Protein AF-0000000078999016 (afdb_homodimer)

Organism: Cronobacter sakazakii (strain ATCC BAA-894) (NCBI:txid290339)

Secondary structure (DSSP, 8-state):
-------SEEEEEEEEETTEEEEE-TT--EEEEEEEEEETTEEEEEETTT--EEEEE-SHHHHHHHHHTT--HHHHHHHHHHSPP-TTTTTTTTTTS-EEEEEEE--------------/-------SEEEEEEEEETTEEEEE-TT--EEEEEEEEEETTEEEEEETTT--EEEEE-SHHHHHHHHHTT--HHHHHHHHHHSPP-TTTTTTTTTTS-EEEEEEE--------------

pLDDT: mean 84.81, std 23.1, range [20.5, 98.88]

Structure (mmCIF, N/CA/C/O backbone):
data_AF-0000000078999016-model_v1
#
loop_
_entity.id
_entity.type
_entity.pdbx_description
1 polymer 'Uncharacterized protein'
#
loop_
_atom_site.group_PDB
_atom_site.id
_atom_site.type_symbol
_atom_site.label_atom_id
_atom_site.label_alt_id
_atom_site.label_comp_id
_atom_site.label_asym_id
_atom_site.label_entity_id
_atom_site.label_seq_id
_atom_site.pdbx_PDB_ins_code
_atom_site.Cartn_x
_atom_site.Cartn_y
_atom_site.Cartn_z
_atom_site.occupancy
_atom_site.B_iso_or_equiv
_atom_site.auth_seq_id
_atom_site.auth_comp_id
_atom_site.auth_asym_id
_atom_site.auth_atom_id
_atom_site.pdbx_PDB_model_num
ATOM 1 N N . MET A 1 1 ? -3.709 -5.625 33.156 1 20.5 1 MET A N 1
ATOM 2 C CA . MET A 1 1 ? -4.043 -4.723 32.062 1 20.5 1 MET A CA 1
ATOM 3 C C . MET A 1 1 ? -3.824 -5.398 30.703 1 20.5 1 MET A C 1
ATOM 5 O O . MET A 1 1 ? -2.834 -6.109 30.516 1 20.5 1 MET A O 1
ATOM 9 N N . PRO A 1 2 ? -4.828 -6.02 30.078 1 25.7 2 PRO A N 1
ATOM 10 C CA . PRO A 1 2 ? -4.605 -6.77 28.844 1 25.7 2 PRO A CA 1
ATOM 11 C C . PRO A 1 2 ? -3.689 -6.035 27.859 1 25.7 2 PRO A C 1
ATOM 13 O O . PRO A 1 2 ? -3.885 -4.848 27.609 1 25.7 2 PRO A O 1
ATOM 16 N N . LYS A 1 3 ? -2.451 -6.059 28.016 1 30.3 3 LYS A N 1
ATOM 17 C CA . LYS A 1 3 ? -1.38 -5.531 27.172 1 30.3 3 LYS A CA 1
ATOM 18 C C . LYS A 1 3 ? -1.655 -5.801 25.703 1 30.3 3 LYS A C 1
ATOM 20 O O . LYS A 1 3 ? -1.818 -6.953 25.297 1 30.3 3 LYS A O 1
ATOM 25 N N . SER A 1 4 ? -2.574 -4.887 25 1 36.38 4 SER A N 1
ATOM 26 C CA . SER A 1 4 ? -2.977 -4.879 23.594 1 36.38 4 SER A CA 1
ATOM 27 C C . SER A 1 4 ? -1.885 -5.465 22.703 1 36.38 4 SER A C 1
ATOM 29 O O . SER A 1 4 ? -0.721 -5.07 22.797 1 36.38 4 SER A O 1
ATOM 31 N N . THR A 1 5 ? -1.731 -6.66 22.734 1 36.25 5 THR A N 1
ATOM 32 C CA . THR A 1 5 ? -0.849 -7.289 21.766 1 36.25 5 THR A CA 1
ATOM 33 C C . THR A 1 5 ? -0.656 -6.391 20.547 1 36.25 5 THR A C 1
ATOM 35 O O . THR A 1 5 ? -1.589 -6.184 19.766 1 36.25 5 THR A O 1
ATOM 38 N N . GLN A 1 6 ? -0.251 -5.098 20.688 1 41.81 6 GLN A N 1
ATOM 39 C CA . GLN A 1 6 ? 0.083 -3.963 19.828 1 41.81 6 GLN A CA 1
ATOM 40 C C . GLN A 1 6 ? 0.679 -4.426 18.5 1 41.81 6 GLN A C 1
ATOM 42 O O . GLN A 1 6 ? 1.722 -5.082 18.484 1 41.81 6 GLN A O 1
ATOM 47 N N . ARG A 1 7 ? -0.167 -4.992 17.609 1 48.59 7 ARG A N 1
ATOM 48 C CA . ARG A 1 7 ? 0.236 -5.289 16.234 1 48.59 7 ARG A CA 1
ATOM 49 C C . ARG A 1 7 ? 1.404 -4.406 15.812 1 48.59 7 ARG A C 1
ATOM 51 O O . ARG A 1 7 ? 1.459 -3.227 16.156 1 48.59 7 ARG A O 1
ATOM 58 N N . ASP A 1 8 ? 2.631 -4.926 15.672 1 65.62 8 ASP A N 1
ATOM 59 C CA . ASP A 1 8 ? 3.977 -4.445 15.375 1 65.62 8 ASP A CA 1
ATOM 60 C C . ASP A 1 8 ? 3.969 -3.488 14.188 1 65.62 8 ASP A C 1
ATOM 62 O O . ASP A 1 8 ? 4.031 -3.922 13.039 1 65.62 8 ASP A O 1
ATOM 66 N N . GLY A 1 9 ? 2.883 -2.631 14.203 1 79.38 9 GLY A N 1
ATOM 67 C CA . GLY A 1 9 ? 2.936 -1.623 13.164 1 79.38 9 GLY A CA 1
ATOM 68 C C . GLY A 1 9 ? 3.51 -0.301 13.633 1 79.38 9 GLY A C 1
ATOM 69 O O . GLY A 1 9 ? 3.693 -0.092 14.836 1 79.38 9 GLY A O 1
ATOM 70 N N . MET A 1 10 ? 4.07 0.399 12.664 1 87.25 10 MET A N 1
ATOM 71 C CA . MET A 1 10 ? 4.613 1.733 12.898 1 87.25 10 MET A CA 1
ATOM 72 C C . MET A 1 10 ? 3.525 2.795 12.773 1 87.25 10 MET A C 1
ATOM 74 O O . MET A 1 10 ? 2.811 2.838 11.766 1 87.25 10 MET A O 1
ATOM 78 N N . PRO A 1 11 ? 3.398 3.602 13.828 1 91.62 11 PRO A N 1
ATOM 79 C CA . PRO A 1 11 ? 2.381 4.652 13.766 1 91.62 11 PRO A CA 1
ATOM 80 C C . PRO A 1 11 ? 2.852 5.879 12.984 1 91.62 11 PRO A C 1
ATOM 82 O O . PRO A 1 11 ? 4.023 6.258 13.07 1 91.62 11 PRO A O 1
ATOM 85 N N . TYR A 1 12 ? 1.942 6.484 12.242 1 95.62 12 TYR A N 1
ATOM 86 C CA . TYR A 1 12 ? 2.07 7.781 11.578 1 95.62 12 TYR A CA 1
ATOM 87 C C . TYR A 1 12 ? 0.815 8.625 11.781 1 95.62 12 TYR A C 1
ATOM 89 O O . TYR A 1 12 ? -0.253 8.086 12.094 1 95.62 12 TYR A O 1
ATOM 97 N N . PHE A 1 13 ? 0.973 9.953 11.656 1 96.75 13 PHE A N 1
ATOM 98 C CA . PHE A 1 13 ? -0.183 10.836 11.547 1 96.75 13 PHE A CA 1
ATOM 99 C C . PHE A 1 13 ? -0.239 11.484 10.172 1 96.75 13 PHE A C 1
ATOM 101 O O . PHE A 1 13 ? 0.784 11.93 9.648 1 96.75 13 PHE A O 1
ATOM 108 N N . LEU A 1 14 ? -1.4 11.484 9.617 1 98.06 14 LEU A N 1
ATOM 109 C CA . LEU A 1 14 ? -1.691 12.242 8.406 1 98.06 14 LEU A CA 1
ATOM 110 C C . LEU A 1 14 ? -2.439 13.523 8.742 1 98.06 14 LEU A C 1
ATOM 112 O O . LEU A 1 14 ? -3.314 13.531 9.609 1 98.06 14 LEU A O 1
ATOM 116 N N . PHE A 1 15 ? -2.107 14.586 8.039 1 98.5 15 PHE A N 1
ATOM 117 C CA . PHE A 1 15 ? -2.789 15.867 8.203 1 98.5 15 PHE A CA 1
ATOM 118 C C . PHE A 1 15 ? -3.18 16.453 6.848 1 98.5 15 PHE A C 1
ATOM 120 O O . PHE A 1 15 ? -2.482 16.234 5.852 1 98.5 15 PHE A O 1
ATOM 127 N N . LEU A 1 16 ? -4.266 17.094 6.887 1 98.38 16 LEU A N 1
ATOM 128 C CA . LEU A 1 16 ? -4.605 18.016 5.801 1 98.38 16 LEU A CA 1
ATOM 129 C C . LEU A 1 16 ? -4.496 19.453 6.258 1 98.38 16 LEU A C 1
ATOM 131 O O . LEU A 1 16 ? -5.238 19.891 7.141 1 98.38 16 LEU A O 1
ATOM 135 N N . CYS A 1 17 ? -3.561 20.156 5.66 1 98.19 17 CYS A N 1
ATOM 136 C CA . CYS A 1 17 ? -3.32 21.531 6.078 1 98.19 17 CYS A CA 1
ATOM 137 C C . CYS A 1 17 ? -2.865 22.391 4.902 1 98.19 17 CYS A C 1
ATOM 139 O O . CYS A 1 17 ? -1.927 22.031 4.191 1 98.19 17 CYS A O 1
ATOM 141 N N . GLU A 1 18 ? -3.652 23.5 4.672 1 96.94 18 GLU A N 1
ATOM 142 C CA . GLU A 1 18 ? -3.312 24.469 3.643 1 96.94 18 GLU A CA 1
ATOM 143 C C . GLU A 1 18 ? -3.195 23.812 2.271 1 96.94 18 GLU A C 1
ATOM 145 O O . GLU A 1 18 ? -2.285 24.125 1.501 1 96.94 18 GLU A O 1
ATOM 150 N N . GLY A 1 19 ? -4.035 22.828 2.012 1 97.5 19 GLY A N 1
A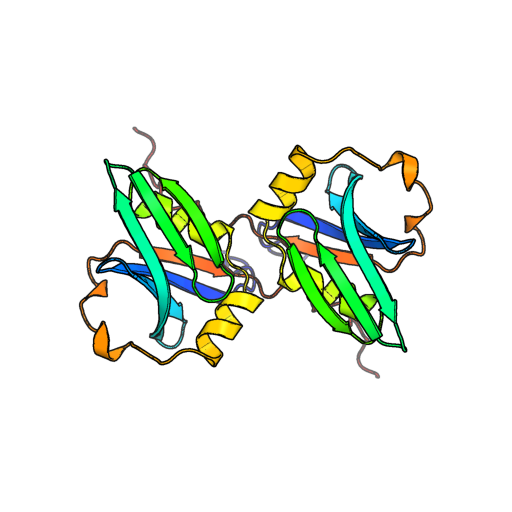TOM 151 C CA . GLY A 1 19 ? -4.109 22.172 0.716 1 97.5 19 GLY A CA 1
ATOM 152 C C . GLY A 1 19 ? -3.033 21.125 0.516 1 97.5 19 GLY A C 1
ATOM 153 O O . GLY A 1 19 ? -2.852 20.609 -0.593 1 97.5 19 GLY A O 1
ATOM 154 N N . ARG A 1 20 ? -2.311 20.844 1.642 1 98.56 20 ARG A N 1
ATOM 155 C CA . ARG A 1 20 ? -1.256 19.828 1.574 1 98.56 20 ARG A CA 1
ATOM 156 C C . ARG A 1 20 ? -1.611 18.609 2.408 1 98.56 20 ARG A C 1
ATOM 158 O O . ARG A 1 20 ? -2.219 18.734 3.475 1 98.56 20 ARG A O 1
ATOM 165 N N . VAL A 1 21 ? -1.274 17.453 1.868 1 98.75 21 VAL A N 1
ATOM 166 C CA . VAL A 1 21 ? -1.299 16.219 2.627 1 98.75 21 VAL A CA 1
ATOM 167 C C . VAL A 1 21 ? 0.047 16 3.318 1 98.75 21 VAL A C 1
ATOM 169 O O . VAL A 1 21 ? 1.071 15.82 2.654 1 98.75 21 VAL A O 1
ATOM 172 N N . LEU A 1 22 ? 0.037 16.047 4.652 1 98.81 22 LEU A N 1
ATOM 173 C CA . LEU A 1 22 ? 1.262 15.93 5.438 1 98.81 22 LEU A CA 1
ATOM 174 C C . LEU A 1 22 ? 1.271 14.641 6.25 1 98.81 22 LEU A C 1
ATOM 176 O O . LEU A 1 22 ? 0.212 14.109 6.586 1 98.81 22 LEU A O 1
ATOM 180 N N . ALA A 1 23 ? 2.467 14.156 6.484 1 98.62 23 ALA A N 1
ATOM 181 C CA . ALA A 1 23 ? 2.646 13.023 7.387 1 98.62 23 ALA A CA 1
ATOM 182 C C . ALA A 1 23 ? 3.66 13.344 8.477 1 98.62 23 ALA A C 1
ATOM 184 O O . ALA A 1 23 ? 4.66 14.023 8.227 1 98.62 23 ALA A O 1
ATOM 185 N N . GLN A 1 24 ? 3.387 12.867 9.664 1 98.5 24 GLN A N 1
ATOM 186 C CA . GLN A 1 24 ? 4.305 12.953 10.789 1 98.5 24 GLN A CA 1
ATOM 187 C C . GLN A 1 24 ? 4.691 11.57 11.297 1 98.5 24 GLN A C 1
ATOM 189 O O . GLN A 1 24 ? 3.836 10.688 11.422 1 98.5 24 GLN A O 1
ATOM 194 N N . ASN A 1 25 ? 5.988 11.352 11.531 1 97.56 25 ASN A N 1
ATOM 195 C CA . ASN A 1 25 ? 6.422 10.078 12.094 1 97.56 25 ASN A CA 1
ATOM 196 C C . ASN A 1 25 ? 6.637 10.172 13.602 1 97.56 25 ASN A C 1
ATOM 198 O O . ASN A 1 25 ? 6.312 11.188 14.211 1 97.56 25 ASN A O 1
ATOM 202 N N . ILE A 1 26 ? 7.117 9.078 14.219 1 94.94 26 ILE A N 1
ATOM 203 C CA . ILE A 1 26 ? 7.223 8.945 15.664 1 94.94 26 ILE A CA 1
ATOM 204 C C . ILE A 1 26 ? 8.266 9.922 16.203 1 94.94 26 ILE A C 1
ATOM 206 O O . ILE A 1 26 ? 8.203 10.336 17.359 1 94.94 26 ILE A O 1
ATOM 210 N N . ASP A 1 27 ? 9.172 10.383 15.32 1 96.5 27 ASP A N 1
ATOM 211 C CA . ASP A 1 27 ? 10.211 11.32 15.734 1 96.5 27 ASP A CA 1
ATOM 212 C C . ASP A 1 27 ? 9.703 12.758 15.664 1 96.5 27 ASP A C 1
ATOM 214 O O . ASP A 1 27 ? 10.43 13.695 16 1 96.5 27 ASP A O 1
ATOM 218 N N . GLY A 1 28 ? 8.594 12.938 15.156 1 97.19 28 GLY A N 1
ATOM 219 C CA . GLY A 1 28 ? 8 14.266 15.062 1 97.19 28 GLY A CA 1
ATOM 220 C C . GLY A 1 28 ? 8.32 14.961 13.758 1 97.19 28 GLY A C 1
ATOM 221 O O . GLY A 1 28 ? 7.922 16.109 13.555 1 97.19 28 GLY A O 1
ATOM 222 N N . ARG A 1 29 ? 9.094 14.25 12.82 1 98.25 29 ARG A N 1
ATOM 223 C CA . ARG A 1 29 ? 9.359 14.812 11.492 1 98.25 29 ARG A CA 1
ATOM 224 C C . ARG A 1 29 ? 8.078 14.906 10.68 1 98.25 29 ARG A C 1
ATOM 226 O O . ARG A 1 29 ? 7.234 14.008 10.719 1 98.25 29 ARG A O 1
ATOM 233 N N . ILE A 1 30 ? 7.965 16.047 9.992 1 98.75 30 ILE A N 1
ATOM 234 C CA . ILE A 1 30 ? 6.809 16.281 9.133 1 98.75 30 ILE A CA 1
ATOM 235 C C . ILE A 1 30 ? 7.266 16.406 7.676 1 98.75 30 ILE A C 1
ATOM 237 O O . ILE A 1 30 ? 8.219 17.125 7.379 1 98.75 30 ILE A O 1
ATOM 241 N N . ILE A 1 31 ? 6.633 15.664 6.789 1 98.88 31 ILE A N 1
ATOM 242 C CA . ILE A 1 31 ? 6.941 15.734 5.363 1 98.88 31 ILE A CA 1
ATOM 243 C C . ILE A 1 31 ? 5.68 16.078 4.574 1 98.88 31 ILE A C 1
ATOM 245 O O . ILE A 1 31 ? 4.566 15.914 5.082 1 98.88 31 ILE A O 1
ATOM 249 N N . ASP A 1 32 ? 5.871 16.625 3.432 1 98.81 32 ASP A N 1
ATOM 250 C CA . ASP A 1 32 ? 4.812 16.922 2.473 1 98.81 32 ASP A CA 1
ATOM 251 C C . ASP A 1 32 ? 4.633 15.781 1.477 1 98.81 32 ASP A C 1
ATOM 253 O O . ASP A 1 32 ? 5.512 15.531 0.646 1 98.81 32 ASP A O 1
ATOM 257 N N . LEU A 1 33 ? 3.492 15.094 1.504 1 98.5 33 LEU A N 1
ATOM 258 C CA . LEU A 1 33 ? 3.271 13.906 0.683 1 98.5 33 LEU A CA 1
ATOM 259 C C . LEU A 1 33 ? 2.615 14.281 -0.643 1 98.5 33 LEU A C 1
ATOM 261 O O . LEU A 1 33 ? 2.656 13.5 -1.601 1 98.5 33 LEU A O 1
ATOM 265 N N . GLY A 1 34 ? 1.914 15.273 -0.627 1 98.62 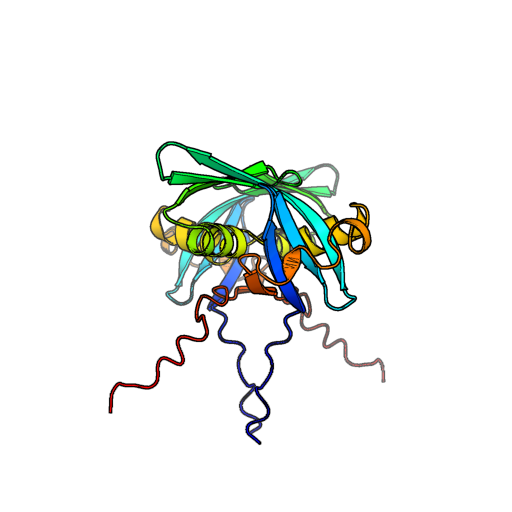34 GLY A N 1
ATOM 266 C CA . GLY A 1 34 ? 1.162 15.617 -1.823 1 98.62 34 GLY A CA 1
ATOM 267 C C . GLY A 1 34 ? 0.133 16.703 -1.587 1 98.62 34 GLY A C 1
ATOM 268 O O . GLY A 1 34 ? 0.342 17.594 -0.762 1 98.62 34 GLY A O 1
ATOM 269 N N . GLU A 1 35 ? -0.942 16.703 -2.463 1 98.62 35 GLU A N 1
ATOM 270 C CA . GLU A 1 35 ? -1.9 17.812 -2.428 1 98.62 35 GLU A CA 1
ATOM 271 C C . GLU A 1 35 ? -3.332 17.281 -2.314 1 98.62 35 GLU A C 1
ATOM 273 O O . GLU A 1 35 ? -3.617 16.156 -2.695 1 98.62 35 GLU A O 1
ATOM 278 N N . ALA A 1 36 ? -4.148 18.094 -1.7 1 98.38 36 ALA A N 1
ATOM 279 C CA . ALA A 1 36 ? -5.598 17.906 -1.7 1 98.38 36 ALA A CA 1
ATOM 280 C C . ALA A 1 36 ? -6.316 19.203 -2.07 1 98.38 36 ALA A C 1
ATOM 282 O O . ALA A 1 36 ? -5.941 20.281 -1.603 1 98.38 36 ALA A O 1
ATOM 283 N N . THR A 1 37 ? -7.258 19.016 -2.992 1 97.81 37 THR A N 1
ATOM 284 C CA . THR A 1 37 ? -8.031 20.172 -3.439 1 97.81 37 THR A CA 1
ATOM 285 C C . THR A 1 37 ? -9.523 19.922 -3.252 1 97.81 37 THR A C 1
ATOM 287 O O . THR A 1 37 ? -9.969 18.781 -3.184 1 97.81 37 THR A O 1
ATOM 290 N N . GLN A 1 38 ? -10.203 20.984 -3.033 1 96.12 38 GLN A N 1
ATOM 291 C CA . GLN A 1 38 ? -11.656 20.953 -2.994 1 96.12 38 GLN A CA 1
ATOM 292 C C . GLN A 1 38 ? -12.258 21.766 -4.145 1 96.12 38 GLN A C 1
ATOM 294 O O . GLN A 1 38 ? -11.914 22.922 -4.34 1 96.12 38 GLN A O 1
ATOM 299 N N . GLU A 1 39 ? -13.016 21.016 -4.961 1 92.19 39 GLU A N 1
ATOM 300 C CA . GLU A 1 39 ? -13.75 21.656 -6.043 1 92.19 39 GLU A CA 1
ATOM 301 C C . GLU A 1 39 ? -15.211 21.219 -6.066 1 92.19 39 GLU A C 1
ATOM 303 O O . GLU A 1 39 ? -15.5 20.016 -6.07 1 92.19 39 GLU A O 1
ATOM 308 N N . ASN A 1 40 ? -16.031 22.219 -6.141 1 93.75 40 ASN A N 1
ATOM 309 C CA . ASN A 1 40 ? -17.469 21.969 -6.223 1 93.75 40 ASN A CA 1
ATOM 310 C C . ASN A 1 40 ? -17.938 21.062 -5.086 1 93.75 40 ASN A C 1
ATOM 312 O O . ASN A 1 40 ? -18.703 20.125 -5.312 1 93.75 40 ASN A O 1
ATOM 316 N N . GLY A 1 41 ? -17.375 21.203 -3.936 1 93.31 41 GLY A N 1
ATOM 317 C CA . GLY A 1 41 ? -17.828 20.5 -2.752 1 93.31 41 GLY A CA 1
ATOM 318 C C . GLY A 1 41 ? -17.219 19.109 -2.613 1 93.31 41 GLY A C 1
ATOM 319 O O . GLY A 1 41 ? -17.547 18.391 -1.672 1 93.31 41 GLY A O 1
ATOM 320 N N . ALA A 1 42 ? -16.453 18.75 -3.58 1 96.5 42 ALA A N 1
ATOM 321 C CA . ALA A 1 42 ? -15.82 17.438 -3.533 1 96.5 42 ALA A CA 1
ATOM 322 C C . ALA A 1 42 ? -14.297 17.562 -3.461 1 96.5 42 ALA A C 1
ATOM 324 O O . ALA A 1 42 ? -13.719 18.484 -4.055 1 96.5 42 ALA A O 1
ATOM 325 N N . PHE A 1 43 ? -13.75 16.656 -2.691 1 97.62 43 PHE A N 1
ATOM 326 C CA . PHE A 1 43 ? -12.305 16.672 -2.533 1 97.62 43 PHE A CA 1
ATOM 327 C C . PHE A 1 43 ? -11.648 15.688 -3.502 1 97.62 43 PHE A C 1
ATOM 329 O O . PHE A 1 43 ? -12.211 14.633 -3.797 1 97.62 43 PHE A O 1
ATOM 336 N N . ALA A 1 44 ? -10.484 16.125 -3.93 1 98.19 44 ALA A N 1
ATOM 337 C CA . ALA A 1 44 ? -9.547 15.258 -4.645 1 98.19 44 ALA A CA 1
ATOM 338 C C . ALA A 1 44 ? -8.148 15.352 -4.047 1 98.19 44 ALA A C 1
ATOM 340 O O . ALA A 1 44 ? -7.793 16.359 -3.438 1 98.19 44 ALA A O 1
ATOM 341 N N . TRP A 1 45 ? -7.355 14.266 -4.133 1 98.25 45 TRP A N 1
ATOM 342 C CA . TRP A 1 45 ? -5.996 14.258 -3.605 1 98.25 45 TRP A CA 1
ATOM 343 C C . TRP A 1 45 ? -5.051 13.5 -4.535 1 98.25 45 TRP A C 1
ATOM 345 O O . TRP A 1 45 ? -5.492 12.68 -5.336 1 98.25 45 TRP A O 1
ATOM 355 N N . ARG A 1 46 ? -3.787 13.836 -4.449 1 97.94 46 ARG A N 1
ATOM 356 C CA . ARG A 1 46 ? -2.717 13.172 -5.191 1 97.94 46 ARG A CA 1
ATOM 357 C C . ARG A 1 46 ? -1.418 13.172 -4.391 1 97.94 46 ARG A C 1
ATOM 359 O O . ARG A 1 46 ? -1.025 14.195 -3.832 1 97.94 46 ARG A O 1
ATOM 366 N N . LEU A 1 47 ? -0.858 12.016 -4.301 1 97.12 47 LEU A N 1
ATOM 367 C CA . LEU A 1 47 ? 0.462 11.906 -3.686 1 97.12 47 LEU A CA 1
ATOM 368 C C . LEU A 1 47 ? 1.561 12.094 -4.727 1 97.12 47 LEU A C 1
ATOM 370 O O . LEU A 1 47 ? 1.485 11.531 -5.824 1 97.12 47 LEU A O 1
ATOM 374 N N . ASP A 1 48 ? 2.582 12.797 -4.383 1 96.31 48 ASP A N 1
ATOM 375 C CA . ASP A 1 48 ? 3.627 13.172 -5.332 1 96.31 48 ASP A CA 1
ATOM 376 C C . ASP A 1 48 ? 4.57 12 -5.598 1 96.31 48 ASP A C 1
ATOM 378 O O . ASP A 1 48 ? 5.051 11.828 -6.723 1 96.31 48 ASP A O 1
ATOM 382 N N . GLY A 1 49 ? 4.852 11.234 -4.613 1 92.69 49 GLY A N 1
ATOM 383 C CA . GLY A 1 49 ? 5.906 10.234 -4.676 1 92.69 49 GLY A CA 1
ATOM 384 C C . GLY A 1 49 ? 5.531 9.023 -5.516 1 92.69 49 GLY A C 1
ATOM 385 O O . GLY A 1 49 ? 6.406 8.336 -6.047 1 92.69 49 GLY A O 1
ATOM 386 N N . ASN A 1 50 ? 4.242 8.609 -5.586 1 87.88 50 ASN A N 1
ATOM 387 C CA . ASN A 1 50 ? 3.846 7.418 -6.332 1 87.88 50 ASN A CA 1
ATOM 388 C C . ASN A 1 50 ? 2.646 7.699 -7.234 1 87.88 50 ASN A C 1
ATOM 390 O O . ASN A 1 50 ? 2.064 6.773 -7.805 1 87.88 50 ASN A O 1
ATOM 394 N N . ASP A 1 51 ? 2.133 8.828 -7.348 1 86.94 51 ASP A N 1
ATOM 395 C CA . ASP A 1 51 ? 1.078 9.336 -8.227 1 86.94 51 ASP A CA 1
ATOM 396 C C . ASP A 1 51 ? -0.268 8.695 -7.883 1 86.94 51 ASP A C 1
ATOM 398 O O . ASP A 1 51 ? -1.156 8.617 -8.734 1 86.94 51 ASP A O 1
ATOM 402 N N . GLU A 1 52 ? -0.384 8.086 -6.703 1 90.5 52 GLU A N 1
ATOM 403 C CA . GLU A 1 52 ? -1.701 7.672 -6.227 1 90.5 52 GLU A CA 1
ATOM 404 C C . GLU A 1 52 ? -2.631 8.875 -6.066 1 90.5 52 GLU A C 1
ATOM 406 O O . GLU A 1 52 ? -2.182 9.977 -5.75 1 90.5 52 GLU A O 1
ATOM 411 N N . HIS A 1 53 ? -3.885 8.617 -6.301 1 94.94 53 HIS A N 1
ATOM 412 C CA . HIS A 1 53 ? -4.844 9.719 -6.215 1 94.94 53 HIS A CA 1
ATOM 413 C C . HIS A 1 53 ? -6.246 9.195 -5.906 1 94.94 53 HIS A C 1
ATOM 415 O O . HIS A 1 53 ? -6.5 7.996 -5.992 1 94.94 53 HIS A O 1
ATOM 421 N N . GLY A 1 54 ? -7.043 10.125 -5.414 1 95.62 54 GLY A N 1
ATOM 422 C CA . GLY A 1 54 ? -8.453 9.891 -5.16 1 95.62 54 GLY A CA 1
ATOM 423 C C . GLY A 1 54 ? -9.312 11.117 -5.391 1 95.62 54 GLY A C 1
ATOM 424 O O . GLY A 1 54 ? -8.805 12.234 -5.438 1 95.62 54 GLY A O 1
ATOM 425 N N . GLU A 1 55 ? -10.594 10.875 -5.695 1 96.94 55 GLU A N 1
ATOM 426 C CA . GLU A 1 55 ? -11.523 11.977 -5.941 1 96.94 55 GLU A CA 1
ATOM 427 C C . GLU A 1 55 ? -12.93 11.633 -5.469 1 96.94 55 GLU A C 1
ATOM 429 O O . GLU A 1 55 ? -13.203 10.492 -5.09 1 96.94 55 GLU A O 1
ATOM 434 N N . GLY A 1 56 ? -13.734 12.664 -5.434 1 96.56 56 GLY A N 1
ATOM 435 C CA . GLY A 1 56 ? -15.133 12.461 -5.094 1 96.56 56 GLY A CA 1
ATOM 436 C C . GLY A 1 56 ? -15.367 12.305 -3.605 1 96.56 56 GLY A C 1
ATOM 437 O O . GLY A 1 56 ? -16.344 11.664 -3.189 1 96.56 56 GLY A O 1
ATOM 438 N N . LEU A 1 57 ? -14.492 12.891 -2.781 1 97.25 57 LEU A N 1
ATOM 439 C CA . LEU A 1 57 ? -14.586 12.758 -1.331 1 97.25 57 LEU A CA 1
ATOM 440 C C . LEU A 1 57 ? -15.312 13.945 -0.721 1 97.25 57 LEU A C 1
ATOM 442 O O . LEU A 1 57 ? -15.172 15.078 -1.195 1 97.25 57 LEU A O 1
ATOM 446 N N . ASN A 1 58 ? -15.977 13.703 0.408 1 97.06 58 ASN A N 1
ATOM 447 C CA . ASN A 1 58 ? -16.969 14.68 0.855 1 97.06 58 ASN A CA 1
ATOM 448 C C . ASN A 1 58 ? -16.391 15.617 1.913 1 97.06 58 ASN A C 1
ATOM 450 O O . ASN A 1 58 ? -16.953 16.688 2.17 1 97.06 58 ASN A O 1
ATOM 454 N N . ASN A 1 59 ? -15.375 15.227 2.572 1 97.06 59 ASN A N 1
ATOM 455 C CA . ASN A 1 59 ? -14.773 16.047 3.611 1 97.06 59 ASN A CA 1
ATOM 456 C C . ASN A 1 59 ? -13.312 15.664 3.854 1 97.06 59 ASN A C 1
ATOM 458 O O . ASN A 1 59 ? -12.82 14.688 3.279 1 97.06 59 ASN A O 1
ATOM 462 N N . ALA A 1 60 ? -12.656 16.406 4.621 1 96.81 60 ALA A N 1
ATOM 463 C CA . ALA A 1 60 ? -11.234 16.219 4.898 1 96.81 60 ALA A CA 1
ATOM 464 C C . ALA A 1 60 ? -10.977 14.859 5.535 1 96.81 60 ALA A C 1
ATOM 466 O O . ALA A 1 60 ? -9.961 14.211 5.254 1 96.81 60 ALA A O 1
ATOM 467 N N . GLY A 1 61 ? -11.836 14.469 6.438 1 96.75 61 GLY A N 1
ATOM 468 C CA . GLY A 1 61 ? -11.695 13.148 7.043 1 96.75 61 GLY A CA 1
ATOM 469 C C . GLY A 1 61 ? -11.734 12.023 6.035 1 96.75 61 GLY A C 1
ATOM 470 O O . GLY A 1 61 ? -10.938 11.086 6.109 1 96.75 61 GLY A O 1
ATOM 471 N N . ALA A 1 62 ? -12.625 12.156 5.027 1 96.56 62 ALA A N 1
ATOM 472 C CA . ALA A 1 62 ? -12.727 11.148 3.967 1 96.56 62 ALA A CA 1
ATOM 473 C C . ALA A 1 62 ? -11.461 11.125 3.115 1 96.56 62 ALA A C 1
ATOM 475 O O . ALA A 1 62 ? -11.031 10.062 2.656 1 96.56 62 ALA A O 1
ATOM 476 N N . VAL A 1 63 ? -10.875 12.281 2.914 1 97.56 63 VAL A N 1
ATOM 477 C CA . VAL A 1 63 ? -9.617 12.383 2.186 1 97.56 63 VAL A CA 1
ATOM 478 C C . VAL A 1 63 ? -8.531 11.586 2.916 1 97.56 63 VAL A C 1
ATOM 480 O O . VAL A 1 63 ? -7.871 10.734 2.318 1 97.56 63 VAL A O 1
ATOM 483 N N . LEU A 1 64 ? -8.367 11.805 4.219 1 97.75 64 LEU A N 1
ATOM 484 C CA . LEU A 1 64 ? -7.324 11.156 5.008 1 97.75 64 LEU A CA 1
ATOM 485 C C . LEU A 1 64 ? -7.578 9.648 5.102 1 97.75 64 LEU A C 1
ATOM 487 O O . LEU A 1 64 ? -6.637 8.852 5.047 1 97.75 64 LEU A O 1
ATOM 491 N N . ASP A 1 65 ? -8.852 9.32 5.164 1 94.25 65 ASP A N 1
ATOM 492 C CA . ASP A 1 65 ? -9.211 7.902 5.172 1 94.25 65 ASP A CA 1
ATOM 493 C C . ASP A 1 65 ? -8.805 7.23 3.861 1 94.25 65 ASP A C 1
ATOM 495 O O . ASP A 1 65 ? -8.258 6.125 3.867 1 94.25 65 ASP A O 1
ATOM 499 N N . ASP A 1 66 ? -9.156 7.887 2.799 1 94.38 66 ASP A N 1
ATOM 500 C CA . ASP A 1 66 ? -8.875 7.316 1.486 1 94.38 66 ASP A CA 1
ATOM 501 C C . ASP A 1 66 ? -7.367 7.18 1.266 1 94.38 66 ASP A C 1
ATOM 503 O O . ASP A 1 66 ? -6.891 6.133 0.818 1 94.38 66 ASP A O 1
ATOM 507 N N . ILE A 1 67 ? -6.59 8.133 1.635 1 96 67 ILE A N 1
ATOM 508 C CA . ILE A 1 67 ? -5.137 8.109 1.506 1 96 67 ILE A CA 1
ATOM 509 C C . ILE A 1 67 ? -4.562 6.98 2.357 1 96 67 ILE A C 1
ATOM 511 O O . ILE A 1 67 ? -3.701 6.227 1.9 1 96 67 ILE A O 1
ATOM 515 N N . ALA A 1 68 ? -5.004 6.848 3.555 1 94 68 ALA A N 1
ATOM 516 C CA . ALA A 1 68 ? -4.527 5.809 4.465 1 94 68 ALA A CA 1
ATOM 517 C C . ALA A 1 68 ? -4.617 4.43 3.822 1 94 68 ALA A C 1
ATOM 519 O O . ALA A 1 68 ? -3.713 3.605 3.975 1 94 68 ALA A O 1
ATOM 520 N N . GLY A 1 69 ? -5.656 4.211 3.078 1 91.5 69 GLY A N 1
ATOM 521 C CA . GLY A 1 69 ? -5.867 2.92 2.439 1 91.5 69 GLY A CA 1
ATOM 522 C C . GLY A 1 69 ? -4.91 2.658 1.294 1 91.5 69 GLY A C 1
ATOM 523 O O . GLY A 1 69 ? -4.781 1.522 0.831 1 91.5 69 GLY A O 1
ATOM 524 N N . HIS A 1 70 ? -4.223 3.693 0.882 1 91.94 70 HIS A N 1
ATOM 525 C CA . HIS A 1 70 ? -3.324 3.58 -0.263 1 91.94 70 HIS A CA 1
ATOM 526 C C . HIS A 1 70 ? -1.865 3.588 0.178 1 91.94 70 HIS A C 1
ATOM 528 O O . HIS A 1 70 ? -0.965 3.373 -0.637 1 91.94 70 HIS A O 1
ATOM 534 N N . LEU A 1 71 ? -1.615 3.742 1.494 1 93 71 LEU A N 1
ATOM 535 C CA . LEU A 1 71 ? -0.248 3.883 1.982 1 93 71 LEU A CA 1
ATOM 536 C C . LEU A 1 71 ? 0.312 2.535 2.426 1 93 71 LEU A C 1
ATOM 538 O O . LEU A 1 71 ? -0.392 1.743 3.057 1 93 71 LEU A O 1
ATOM 542 N N . THR A 1 72 ? 1.544 2.338 2.045 1 91.12 72 THR A N 1
ATOM 543 C CA . THR A 1 72 ? 2.326 1.223 2.566 1 91.12 72 THR A CA 1
ATOM 544 C C . THR A 1 72 ? 3.473 1.728 3.439 1 91.12 72 THR A C 1
ATOM 546 O O . THR A 1 72 ? 3.938 2.857 3.27 1 91.12 72 THR A O 1
ATOM 549 N N . PHE A 1 73 ? 3.842 0.885 4.32 1 89.94 73 PHE A N 1
ATOM 550 C CA . PHE A 1 73 ? 5 1.23 5.137 1 89.94 73 PHE A CA 1
ATOM 551 C C . PHE A 1 73 ? 6.207 1.542 4.262 1 89.94 73 PHE A C 1
ATOM 553 O O . PHE A 1 73 ? 6.91 2.527 4.492 1 89.94 73 PHE A O 1
ATOM 560 N N . LEU A 1 74 ? 6.445 0.633 3.25 1 88.19 74 LEU A N 1
ATOM 561 C CA . LEU A 1 74 ? 7.605 0.815 2.387 1 88.19 74 LEU A CA 1
ATOM 562 C C . LEU A 1 74 ? 7.57 2.18 1.706 1 88.19 74 LEU A C 1
ATOM 564 O O . LEU A 1 74 ? 8.578 2.885 1.664 1 88.19 74 LEU A O 1
ATOM 568 N N . PHE A 1 75 ? 6.426 2.561 1.242 1 92 75 PHE A N 1
ATOM 569 C CA . PHE A 1 75 ? 6.297 3.854 0.58 1 92 75 PHE A CA 1
ATOM 570 C C . PHE A 1 75 ? 6.574 4.992 1.555 1 92 75 PHE A C 1
ATOM 572 O O . PHE A 1 75 ? 7.418 5.852 1.29 1 92 75 PHE A O 1
ATOM 579 N N . ILE A 1 76 ? 5.887 5.051 2.693 1 95.25 76 ILE A N 1
ATOM 580 C CA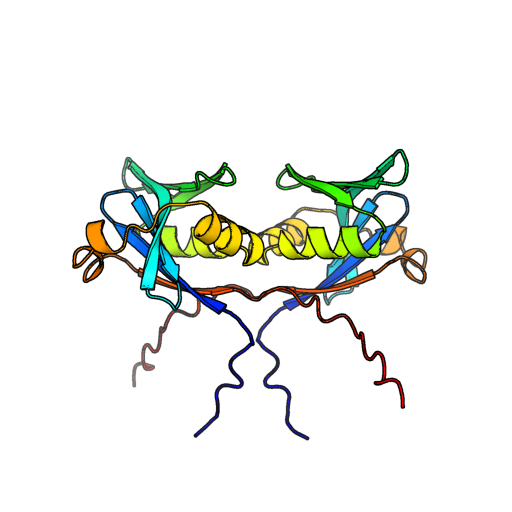 . ILE A 1 76 ? 5.977 6.168 3.627 1 95.25 76 ILE A CA 1
ATOM 581 C C . ILE A 1 76 ? 7.395 6.262 4.184 1 95.25 76 ILE A C 1
ATOM 583 O O . ILE A 1 76 ? 7.938 7.359 4.336 1 95.25 76 ILE A O 1
ATOM 587 N N . ASP A 1 77 ? 7.91 5.113 4.465 1 93.12 77 ASP A N 1
ATOM 588 C CA . ASP A 1 77 ? 9.289 5.102 4.957 1 93.12 77 ASP A CA 1
ATOM 589 C C . ASP A 1 77 ? 10.242 5.723 3.938 1 93.12 77 ASP A C 1
ATOM 591 O O . ASP A 1 77 ? 11.094 6.539 4.297 1 93.12 77 ASP A O 1
ATOM 595 N N . GLY A 1 78 ? 10.086 5.359 2.707 1 95.19 78 GLY A N 1
ATOM 596 C CA . GLY A 1 78 ? 10.867 5.961 1.638 1 95.19 78 GLY A CA 1
ATOM 597 C C . GLY A 1 78 ? 10.695 7.465 1.542 1 95.19 78 GLY A C 1
ATOM 598 O O . GLY A 1 78 ? 11.664 8.195 1.328 1 95.19 78 GLY A O 1
ATOM 599 N N . GLN A 1 79 ? 9.508 7.945 1.741 1 97.5 79 GLN A N 1
ATOM 600 C CA . GLN A 1 79 ? 9.234 9.375 1.676 1 97.5 79 GLN A CA 1
ATOM 601 C C . GLN A 1 79 ? 9.93 10.117 2.816 1 97.5 79 GLN A C 1
ATOM 603 O O . GLN A 1 79 ? 10.5 11.188 2.609 1 97.5 79 GLN A O 1
ATOM 608 N N . PHE A 1 80 ? 9.938 9.562 4.02 1 97.81 80 PHE A N 1
ATOM 609 C CA . PHE A 1 80 ? 10.586 10.203 5.152 1 97.81 80 PHE A CA 1
ATOM 610 C C . PHE A 1 80 ? 12.102 10.242 4.961 1 97.81 80 PHE A C 1
ATOM 612 O O . PHE A 1 80 ? 12.781 11.102 5.527 1 97.81 80 PHE A O 1
ATOM 619 N N . THR A 1 81 ? 12.633 9.273 4.199 1 96.38 81 THR A N 1
ATOM 620 C CA . THR A 1 81 ? 14.062 9.242 3.91 1 96.38 81 THR A CA 1
ATOM 621 C C . THR A 1 81 ? 14.43 10.297 2.865 1 96.38 81 THR A C 1
ATOM 623 O O . THR A 1 81 ? 15.508 10.883 2.916 1 96.38 81 THR A O 1
ATOM 626 N N . SER A 1 82 ? 13.578 10.609 1.936 1 97.38 82 SER A N 1
ATOM 627 C CA . SER A 1 82 ? 13.914 11.391 0.749 1 97.38 82 SER A CA 1
ATOM 628 C C . SER A 1 82 ? 13.492 12.844 0.915 1 97.38 82 SER A C 1
ATOM 630 O O . SER A 1 82 ? 14.148 13.75 0.384 1 97.38 82 SER A O 1
ATOM 632 N N . LEU A 1 83 ? 12.438 13.125 1.62 1 98.44 83 LEU A N 1
ATOM 633 C CA . LEU A 1 83 ? 11.836 14.453 1.646 1 98.44 83 LEU A CA 1
ATOM 634 C C . LEU A 1 83 ? 12.367 15.273 2.818 1 98.44 83 LEU A C 1
ATOM 636 O O . LEU A 1 83 ? 12.758 14.711 3.844 1 98.44 83 LEU A O 1
ATOM 640 N N . PRO A 1 84 ? 12.383 16.625 2.68 1 98.5 84 PRO A N 1
ATOM 641 C CA . PRO A 1 84 ? 12.836 17.484 3.783 1 98.5 84 PRO A CA 1
ATOM 642 C C . PRO A 1 84 ? 11.875 17.469 4.969 1 98.5 84 PRO A C 1
ATOM 644 O O . PRO A 1 84 ? 10.672 17.281 4.789 1 98.5 84 PRO A O 1
ATOM 647 N N . ASP A 1 85 ? 12.453 17.703 6.148 1 98.75 85 ASP A N 1
ATOM 648 C CA . ASP A 1 85 ? 11.68 17.875 7.375 1 98.75 85 ASP A CA 1
ATOM 649 C C . ASP A 1 85 ? 11.055 19.266 7.43 1 98.75 85 ASP A C 1
ATOM 651 O O . ASP A 1 85 ? 11.758 20.281 7.355 1 98.75 85 ASP A O 1
ATOM 655 N N . LEU A 1 86 ? 9.758 19.266 7.602 1 98.75 86 LEU A N 1
ATOM 656 C CA . LEU A 1 86 ? 9.031 20.531 7.613 1 98.75 86 LEU A CA 1
ATOM 657 C C . LEU A 1 86 ? 8.484 20.844 9 1 98.75 86 LEU A C 1
ATOM 659 O O . LEU A 1 86 ? 7.547 21.625 9.148 1 98.75 86 LEU A O 1
ATOM 663 N N . SER A 1 87 ? 8.93 20.219 10.031 1 98.31 87 SER A N 1
ATOM 664 C CA . SER A 1 87 ? 8.414 20.359 11.391 1 98.31 87 SER A CA 1
ATOM 665 C C . SER A 1 87 ? 8.398 21.828 11.812 1 98.31 87 SER A C 1
ATOM 667 O O . SER A 1 87 ? 7.434 22.297 12.43 1 98.31 87 SER A O 1
ATOM 669 N N . ASP A 1 88 ? 9.367 22.594 11.383 1 97.56 88 ASP A N 1
ATOM 670 C CA . ASP A 1 88 ? 9.43 24 11.742 1 97.56 88 ASP A CA 1
ATOM 671 C C . ASP A 1 88 ? 8.375 24.812 10.977 1 97.56 88 ASP A C 1
ATOM 673 O O . ASP A 1 88 ? 7.781 25.734 11.531 1 97.56 88 ASP A O 1
ATOM 677 N N . ASP A 1 89 ? 8.242 24.453 9.75 1 97.5 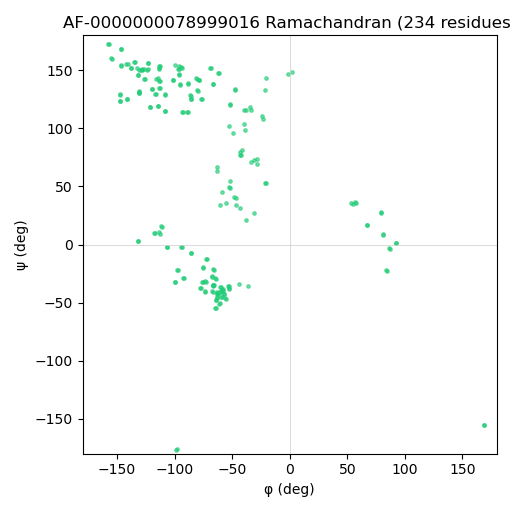89 ASP A N 1
ATOM 678 C CA . ASP A 1 89 ? 7.32 25.188 8.891 1 97.5 89 ASP A CA 1
ATOM 679 C C . ASP A 1 89 ? 5.879 25.016 9.375 1 97.5 89 ASP A C 1
ATOM 681 O O . ASP A 1 89 ? 5.051 25.906 9.18 1 97.5 89 ASP A O 1
ATOM 685 N N . TYR A 1 90 ? 5.605 23.875 10.008 1 97.38 90 TYR A N 1
ATOM 686 C CA . TYR A 1 90 ? 4.219 23.594 10.359 1 97.38 90 TYR A CA 1
ATOM 687 C C . TYR A 1 90 ? 4.027 23.594 11.867 1 97.38 90 TYR A C 1
ATOM 689 O O . TYR A 1 90 ? 2.988 23.141 12.367 1 97.38 90 TYR A O 1
ATOM 697 N N . ALA A 1 91 ? 4.977 24.016 12.492 1 87.94 91 ALA A N 1
ATOM 698 C CA . ALA A 1 91 ? 4.859 24.156 13.938 1 87.94 91 ALA A CA 1
ATOM 699 C C . ALA A 1 91 ? 3.611 24.953 14.312 1 87.94 91 ALA A C 1
ATOM 701 O O . ALA A 1 91 ? 3.434 26.094 13.867 1 87.94 91 ALA A O 1
ATOM 702 N N . GLY A 1 92 ? 2.77 24.375 15.047 1 93.75 92 GLY A N 1
ATOM 703 C CA . GLY A 1 92 ? 1.574 25.047 15.523 1 93.75 92 GLY A CA 1
ATOM 704 C C . GLY A 1 92 ? 0.437 25.031 14.523 1 93.75 92 GLY A C 1
ATOM 705 O O . GLY A 1 92 ? -0.723 25.234 14.883 1 93.75 92 GLY A O 1
ATOM 706 N N . LYS A 1 93 ? 0.673 24.859 13.234 1 96.88 93 LYS A N 1
ATOM 707 C CA . LYS A 1 93 ? -0.35 24.906 12.195 1 96.88 93 LYS A CA 1
ATOM 708 C C . LYS A 1 93 ? -1.191 23.625 12.188 1 96.88 93 LYS A C 1
ATOM 710 O O . LYS A 1 93 ? -2.326 23.641 11.703 1 96.88 93 LYS A O 1
ATOM 715 N N . LEU A 1 94 ? -0.654 22.578 12.789 1 97.69 94 LEU A N 1
ATOM 716 C CA . LEU A 1 94 ? -1.321 21.281 12.688 1 97.69 94 LEU A CA 1
ATOM 717 C C . LEU A 1 94 ? -2.236 21.047 13.883 1 97.69 94 LEU A C 1
ATOM 719 O O . LEU A 1 94 ? -3.006 20.078 13.906 1 97.69 94 LEU A O 1
ATOM 723 N N . ASP A 1 95 ? -2.262 22 14.828 1 95.38 95 ASP A N 1
ATOM 724 C CA . ASP A 1 95 ? -3.01 21.828 16.062 1 95.38 95 ASP A CA 1
ATOM 725 C C . ASP A 1 95 ? -4.496 21.625 15.789 1 95.38 95 ASP A C 1
ATOM 727 O O . ASP A 1 95 ? -5.16 20.828 16.453 1 95.38 95 ASP A O 1
ATOM 731 N N . ASP A 1 96 ? -5.02 22.281 14.812 1 95.12 96 ASP A N 1
ATOM 732 C CA . ASP A 1 96 ? -6.453 22.234 14.547 1 95.12 96 ASP A CA 1
ATOM 733 C C . ASP A 1 96 ? -6.727 21.641 13.164 1 95.12 96 ASP A C 1
ATOM 735 O O . ASP A 1 96 ? -7.859 21.672 12.68 1 95.12 96 ASP A O 1
ATOM 739 N N . ALA A 1 97 ? -5.691 21.109 12.578 1 97.62 97 ALA A N 1
ATOM 740 C CA . ALA A 1 97 ? -5.867 20.531 11.25 1 97.62 97 ALA A CA 1
ATOM 741 C C . ALA A 1 97 ? -6.504 19.141 11.328 1 97.62 97 ALA A C 1
ATOM 743 O O . ALA A 1 97 ? -6.266 18.406 12.281 1 97.62 97 ALA A O 1
ATOM 744 N N . PRO A 1 98 ? -7.426 18.875 10.328 1 97.88 98 PRO A N 1
ATOM 745 C CA . PRO A 1 98 ? -7.855 17.484 10.25 1 97.88 98 PRO A CA 1
ATOM 746 C C . PRO A 1 98 ? -6.684 16.5 10.289 1 97.88 98 PRO A C 1
ATOM 748 O O . PRO A 1 98 ? -5.668 16.719 9.625 1 97.88 98 PRO A O 1
ATOM 751 N N . ALA A 1 99 ? -6.844 15.477 11.117 1 97.75 99 ALA A N 1
ATOM 752 C CA . ALA A 1 99 ? -5.758 14.523 11.336 1 97.75 99 ALA A CA 1
ATOM 753 C C . ALA A 1 99 ? -6.285 13.094 11.375 1 97.75 99 ALA A C 1
ATOM 755 O O . ALA A 1 99 ? -7.461 12.867 11.664 1 97.75 99 ALA A O 1
ATOM 756 N N . LYS A 1 100 ? -5.375 12.227 10.977 1 96.25 100 LYS A N 1
ATOM 757 C CA . LYS A 1 100 ? -5.656 10.797 11.086 1 96.25 100 LYS A CA 1
ATOM 758 C C . LYS A 1 100 ? -4.414 10.023 11.508 1 96.25 100 LYS A C 1
ATOM 760 O O . LYS A 1 100 ? -3.361 10.125 10.875 1 96.25 100 LYS A O 1
ATOM 765 N N . GLU A 1 101 ? -4.617 9.258 12.641 1 94.06 101 GLU A N 1
ATOM 766 C CA . GLU A 1 101 ? -3.572 8.297 12.992 1 94.06 101 GLU A CA 1
ATOM 767 C C . GLU A 1 101 ? -3.682 7.027 12.156 1 94.06 101 GLU A C 1
ATOM 769 O O . GLU A 1 101 ? -4.777 6.5 11.961 1 94.06 101 GLU A O 1
ATOM 774 N N . ILE A 1 102 ? -2.506 6.66 11.641 1 92.5 102 ILE A N 1
ATOM 775 C CA . ILE A 1 102 ? -2.475 5.398 10.906 1 92.5 102 ILE A CA 1
ATOM 776 C C . ILE A 1 102 ? -1.339 4.523 11.438 1 92.5 102 ILE A C 1
ATOM 778 O O . ILE A 1 102 ? -0.369 5.031 12.008 1 92.5 102 ILE A O 1
ATOM 782 N N . VAL A 1 103 ? -1.602 3.223 11.32 1 87.25 103 VAL A N 1
ATOM 783 C CA . VAL A 1 103 ? -0.577 2.242 11.672 1 87.25 103 VAL A CA 1
ATOM 784 C C . VAL A 1 103 ? -0.266 1.37 10.453 1 87.25 103 VAL A C 1
ATOM 786 O O . VAL A 1 103 ? -1.158 0.724 9.898 1 87.25 103 VAL A O 1
ATOM 789 N N . LEU A 1 104 ? 0.982 1.479 10.055 1 88.19 104 LEU A N 1
ATOM 790 C CA . LEU A 1 104 ? 1.401 0.684 8.906 1 88.19 104 LEU A CA 1
ATOM 791 C C . LEU A 1 104 ? 2.328 -0.448 9.336 1 88.19 104 LEU A C 1
ATOM 793 O O . LEU A 1 104 ? 3.252 -0.234 10.125 1 88.19 104 LEU A O 1
ATOM 797 N N . SER A 1 105 ? 1.974 -1.614 8.883 1 79.69 105 SER A N 1
ATOM 798 C CA . SER A 1 105 ? 2.779 -2.779 9.227 1 79.69 105 SER A CA 1
ATOM 799 C C . SER A 1 105 ? 3.93 -2.971 8.25 1 79.69 105 SER A C 1
ATOM 801 O O . SER A 1 105 ? 3.75 -2.818 7.035 1 79.69 105 SER A O 1
ATOM 803 N N . GLU A 1 106 ? 5.086 -3.1 8.773 1 70.12 106 GLU A N 1
ATOM 804 C CA . GLU A 1 106 ? 6.23 -3.451 7.938 1 70.12 106 GLU A CA 1
ATOM 805 C C . GLU A 1 106 ? 6.051 -4.828 7.305 1 70.12 106 GLU A C 1
ATOM 807 O O . GLU A 1 106 ? 5.605 -5.766 7.965 1 70.12 106 GLU A O 1
ATOM 812 N N . LEU A 1 107 ? 5.262 -5.086 6.52 1 55.75 107 LEU A N 1
ATOM 813 C CA . LEU A 1 107 ? 5.117 -6.438 5.992 1 55.75 107 LEU A CA 1
ATOM 814 C C . LEU A 1 107 ? 6.16 -7.371 6.594 1 55.75 107 LEU A C 1
ATOM 816 O O . LEU A 1 107 ? 7.211 -6.918 7.059 1 55.75 107 LEU A O 1
ATOM 820 N N . SER A 1 108 ? 5.668 -8.703 6.754 1 47.53 108 SER A N 1
ATOM 821 C CA . SER A 1 108 ? 6.195 -9.938 7.332 1 47.53 108 SER A CA 1
ATOM 822 C C . SER A 1 108 ? 7.531 -10.32 6.707 1 47.53 108 SER A C 1
ATOM 824 O O . SER A 1 108 ? 7.574 -10.789 5.57 1 47.53 108 SER A O 1
ATOM 826 N N . ASP A 1 109 ? 8.43 -9.414 6.348 1 37.91 109 ASP A N 1
ATOM 827 C CA . ASP A 1 109 ? 9.625 -10.211 6.094 1 37.91 109 ASP A CA 1
ATOM 828 C C . ASP A 1 109 ? 9.836 -11.25 7.191 1 37.91 109 ASP A C 1
ATOM 830 O O . ASP A 1 109 ? 10.875 -11.906 7.242 1 37.91 109 ASP A O 1
ATOM 834 N N . LYS A 1 110 ? 9.469 -10.93 8.477 1 36.53 110 LYS A N 1
ATOM 835 C CA . LYS A 1 110 ? 10.07 -12.031 9.227 1 36.53 110 LYS A CA 1
ATOM 836 C C . LYS A 1 110 ? 9.656 -13.383 8.641 1 36.53 110 LYS A C 1
ATOM 838 O O . LYS A 1 110 ? 8.523 -13.82 8.828 1 36.53 110 LYS A O 1
ATOM 843 N N . GLY A 1 111 ? 9.859 -13.586 7.441 1 33.91 111 GLY A N 1
ATOM 844 C CA . GLY A 1 111 ? 10.008 -15.016 7.215 1 33.91 111 GLY A CA 1
ATOM 845 C C . GLY A 1 111 ? 10.398 -15.781 8.469 1 33.91 111 GLY A C 1
ATOM 846 O O . GLY A 1 111 ? 10.859 -15.188 9.445 1 33.91 111 GLY A O 1
ATOM 847 N N . GLY A 1 112 ? 9.703 -16.891 8.719 1 33.97 112 GLY A N 1
ATOM 848 C CA . GLY A 1 112 ? 10.102 -18 9.578 1 33.97 112 GLY A CA 1
ATOM 849 C C . GLY A 1 112 ? 11.602 -18.219 9.617 1 33.97 112 GLY A C 1
ATOM 850 O O . GLY A 1 112 ? 12.117 -19.094 8.938 1 33.97 112 GLY A O 1
ATOM 851 N N . ASP A 1 113 ? 12.453 -17.266 9.414 1 33.47 113 ASP A N 1
ATOM 852 C CA . ASP A 1 113 ? 13.734 -17.781 9.875 1 33.47 113 ASP A CA 1
ATOM 853 C C . ASP A 1 113 ? 13.68 -18.172 11.344 1 33.47 113 ASP A C 1
ATOM 855 O O . ASP A 1 113 ? 13.82 -17.328 12.227 1 33.47 113 ASP A O 1
ATOM 859 N N . ASP A 1 114 ? 12.648 -18.875 11.789 1 33.72 114 ASP A N 1
ATOM 860 C CA . ASP A 1 114 ? 13.039 -19.812 12.836 1 33.72 114 ASP A CA 1
ATOM 861 C C . ASP A 1 114 ? 14.297 -20.578 12.438 1 33.72 114 ASP A C 1
ATOM 863 O O . ASP A 1 114 ? 14.219 -21.672 11.875 1 33.72 114 ASP A O 1
ATOM 867 N N . ASN A 1 115 ? 15.25 -20.047 11.727 1 32.34 115 ASN A N 1
ATOM 868 C CA . ASN A 1 115 ? 16.5 -20.766 11.977 1 32.34 115 ASN A CA 1
ATOM 869 C C . ASN A 1 115 ? 16.797 -20.844 13.477 1 32.34 115 ASN A C 1
ATOM 871 O O . ASN A 1 115 ? 16.859 -19.828 14.164 1 32.34 115 ASN A O 1
ATOM 875 N N . PRO A 1 116 ? 16.531 -22 14.102 1 31.45 116 PRO A N 1
ATOM 876 C CA . PRO A 1 116 ? 17.094 -22.312 15.414 1 31.45 116 PRO A CA 1
ATOM 877 C C . PRO A 1 116 ? 18.547 -21.859 15.555 1 31.45 116 PRO A C 1
ATOM 879 O O . PRO A 1 116 ? 19.281 -21.844 14.57 1 31.45 116 PRO A O 1
ATOM 882 N N . PRO A 1 117 ? 18.781 -20.953 16.422 1 30.69 117 PRO A N 1
ATOM 883 C CA . PRO A 1 117 ? 20.203 -20.688 16.703 1 30.69 117 PRO A CA 1
ATOM 884 C C . PRO A 1 117 ? 21.047 -21.953 16.625 1 30.69 117 PRO A C 1
ATOM 886 O O . PRO A 1 117 ? 20.547 -23.062 16.828 1 30.69 117 PRO A O 1
ATOM 889 N N . ALA A 1 118 ? 22 -22.031 15.742 1 29.38 118 ALA A N 1
ATOM 890 C CA . ALA A 1 118 ? 22.984 -23.078 16.016 1 29.38 118 ALA A CA 1
ATOM 891 C C . ALA A 1 118 ? 23.312 -23.156 17.5 1 29.38 118 ALA A C 1
ATOM 893 O O . ALA A 1 118 ? 23.672 -22.141 18.109 1 29.38 118 ALA A O 1
ATOM 894 N N . VAL A 1 119 ? 22.703 -24.234 18.109 1 25.47 119 VAL A N 1
ATOM 895 C CA . VAL A 1 119 ? 23.375 -24.609 19.344 1 25.47 119 VAL A CA 1
ATOM 896 C C . VAL A 1 119 ? 24.844 -24.969 19.031 1 25.47 119 VAL A C 1
ATOM 898 O O . VAL A 1 119 ? 25.125 -25.625 18.031 1 25.47 119 VAL A O 1
ATOM 901 N N . MET B 1 1 ? -1.213 -20.969 26.328 1 20.61 1 MET B N 1
ATOM 902 C CA . MET B 1 1 ? -0.945 -20.875 24.891 1 20.61 1 MET B CA 1
ATOM 903 C C . MET B 1 1 ? -0.833 -19.422 24.453 1 20.61 1 MET B C 1
ATOM 905 O O . MET B 1 1 ? -1.613 -18.578 24.891 1 20.61 1 MET B O 1
ATOM 909 N N . PRO B 1 2 ? 0.378 -18.797 24.406 1 26.22 2 PRO B N 1
ATOM 910 C CA . PRO B 1 2 ? 0.48 -17.375 24.109 1 26.22 2 PRO B CA 1
ATOM 911 C C . PRO B 1 2 ? -0.426 -16.938 22.969 1 26.22 2 PRO B C 1
ATOM 913 O O . PRO B 1 2 ? -0.438 -17.578 21.906 1 26.22 2 PRO B O 1
ATOM 916 N N . LYS B 1 3 ? -1.646 -16.797 23.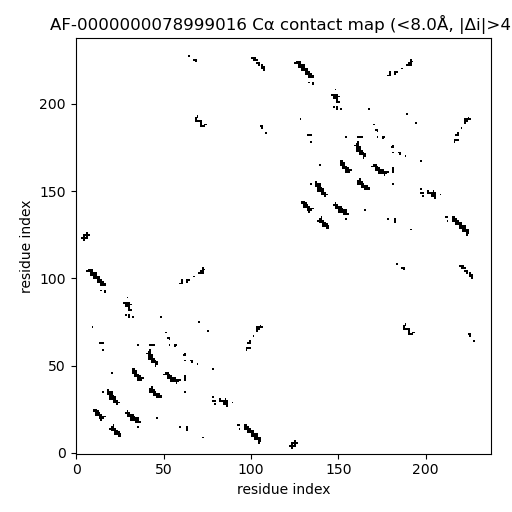172 1 30.11 3 LYS B N 1
ATOM 917 C CA . LYS B 1 3 ? -2.684 -16.312 22.25 1 30.11 3 LYS B CA 1
ATOM 918 C C . LYS B 1 3 ? -2.199 -15.117 21.453 1 30.11 3 LYS B C 1
ATOM 920 O O . LYS B 1 3 ? -1.835 -14.086 22.016 1 30.11 3 LYS B O 1
ATOM 925 N N . SER B 1 4 ? -1.289 -15.359 20.328 1 36.44 4 SER B N 1
ATOM 926 C CA . SER B 1 4 ? -0.718 -14.406 19.375 1 36.44 4 SER B CA 1
ATOM 927 C C . SER B 1 4 ? -1.643 -13.211 19.188 1 36.44 4 SER B C 1
ATOM 929 O O . SER B 1 4 ? -2.82 -13.375 18.859 1 36.44 4 SER B O 1
ATOM 931 N N . THR B 1 5 ? -1.772 -12.445 20.125 1 36.81 5 THR B N 1
ATOM 932 C CA . THR B 1 5 ? -2.486 -11.195 19.922 1 36.81 5 THR B CA 1
ATOM 933 C C . THR B 1 5 ? -2.5 -10.812 18.438 1 36.81 5 THR B C 1
ATOM 935 O O . THR B 1 5 ? -1.467 -10.445 17.891 1 36.81 5 THR B O 1
ATOM 938 N N . GLN B 1 6 ? -2.943 -11.727 17.5 1 41.88 6 GLN B N 1
ATOM 939 C CA . GLN B 1 6 ? -3.129 -11.805 16.062 1 41.88 6 GLN B CA 1
ATOM 940 C C . GLN B 1 6 ? -3.531 -10.453 15.484 1 41.88 6 GLN B C 1
ATOM 942 O O . GLN B 1 6 ? -4.574 -9.898 15.844 1 41.88 6 GLN B O 1
ATOM 947 N N . ARG B 1 7 ? -2.59 -9.5 15.445 1 48.59 7 ARG B N 1
ATOM 948 C CA . ARG B 1 7 ? -2.781 -8.242 14.727 1 48.59 7 ARG B CA 1
ATOM 949 C C . ARG B 1 7 ? -3.824 -8.398 13.625 1 48.59 7 ARG B C 1
ATOM 951 O O . ARG B 1 7 ? -3.885 -9.438 12.961 1 48.59 7 ARG B O 1
ATOM 958 N N . ASP B 1 8 ? -5.02 -7.789 13.734 1 65.81 8 ASP B N 1
ATOM 959 C CA . ASP B 1 8 ? -6.277 -7.75 13 1 65.81 8 ASP B CA 1
ATOM 960 C C . ASP B 1 8 ? -6.031 -7.531 11.508 1 65.81 8 ASP B C 1
ATOM 962 O O . ASP B 1 8 ? -5.84 -6.395 11.062 1 65.81 8 ASP B O 1
ATOM 966 N N . GLY B 1 9 ? -4.953 -8.258 11.031 1 79.31 9 GLY B N 1
ATOM 967 C CA . GLY B 1 9 ? -4.805 -8.188 9.586 1 79.31 9 GLY B CA 1
ATOM 968 C C . GLY B 1 9 ? -5.355 -9.398 8.867 1 79.31 9 GLY B C 1
ATOM 969 O O . GLY B 1 9 ? -5.703 -10.398 9.5 1 79.31 9 GLY B O 1
ATOM 970 N N . MET B 1 10 ? -5.711 -9.148 7.633 1 87.31 10 MET B N 1
ATOM 971 C CA . MET B 1 10 ? -6.195 -10.203 6.746 1 87.31 10 MET B CA 1
ATOM 972 C C . MET B 1 10 ? -5.031 -10.914 6.062 1 87.31 10 MET B C 1
ATOM 974 O O . MET B 1 10 ? -4.172 -10.266 5.461 1 87.31 10 MET B O 1
ATOM 978 N N . PRO B 1 11 ? -5.016 -12.242 6.227 1 91.5 11 PRO B N 1
ATOM 979 C CA . PRO B 1 11 ? -3.93 -12.992 5.582 1 91.5 11 PRO B CA 1
ATOM 980 C C . PRO B 1 11 ? -4.188 -13.25 4.102 1 91.5 11 PRO B C 1
ATOM 982 O O . PRO B 1 11 ? -5.332 -13.484 3.701 1 91.5 11 PRO B O 1
ATOM 985 N N . TYR B 1 12 ? -3.139 -13.188 3.291 1 95.5 12 TYR B N 1
ATOM 986 C CA . TYR B 1 12 ? -3.074 -13.609 1.894 1 95.5 12 TYR B CA 1
ATOM 987 C C . TYR B 1 12 ? -1.811 -14.414 1.623 1 95.5 12 TYR B C 1
ATOM 989 O O . TYR B 1 12 ? -0.844 -14.344 2.385 1 95.5 12 TYR B O 1
ATOM 997 N N . PHE B 1 13 ? -1.854 -15.234 0.566 1 96.69 13 PHE B N 1
ATOM 998 C CA . PHE B 1 13 ? -0.64 -15.844 0.038 1 96.69 13 PHE B CA 1
ATOM 999 C C . PHE B 1 13 ? -0.325 -15.305 -1.353 1 96.69 13 PHE B C 1
ATOM 1001 O O . PHE B 1 13 ? -1.22 -15.172 -2.191 1 96.69 13 PHE B O 1
ATOM 1008 N N . LEU B 1 14 ? 0.898 -14.984 -1.531 1 98 14 LEU B N 1
ATOM 1009 C CA . LEU B 1 14 ? 1.428 -14.664 -2.852 1 98 14 LEU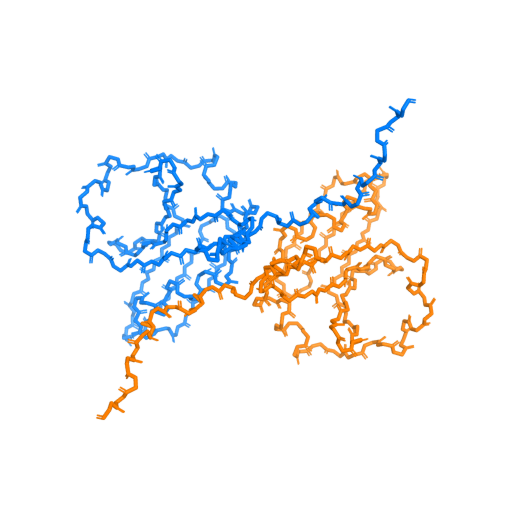 B CA 1
ATOM 1010 C C . LEU B 1 14 ? 2.199 -15.844 -3.432 1 98 14 LEU B C 1
ATOM 1012 O O . LEU B 1 14 ? 2.922 -16.531 -2.709 1 98 14 LEU B O 1
ATOM 1016 N N . PHE B 1 15 ? 2.057 -16.047 -4.73 1 98.5 15 PHE B N 1
ATOM 1017 C CA . PHE B 1 15 ? 2.789 -17.094 -5.434 1 98.5 15 PHE B CA 1
ATOM 1018 C C . PHE B 1 15 ? 3.426 -16.547 -6.707 1 98.5 15 PHE B C 1
ATOM 1020 O O . PHE B 1 15 ? 2.881 -15.641 -7.344 1 98.5 15 PHE B O 1
ATOM 1027 N N . LEU B 1 16 ? 4.539 -17.094 -6.961 1 98.38 16 LEU B N 1
ATOM 1028 C CA . LEU B 1 16 ? 5.102 -16.969 -8.297 1 98.38 16 LEU B CA 1
ATOM 1029 C C . LEU B 1 16 ? 5.023 -18.281 -9.055 1 98.38 16 LEU B C 1
ATOM 1031 O O . LEU B 1 16 ? 5.633 -19.281 -8.641 1 98.38 16 LEU B O 1
ATOM 1035 N N . CYS B 1 17 ? 4.254 -18.281 -10.102 1 98.19 17 CYS B N 1
ATOM 1036 C CA . CYS B 1 17 ? 4.043 -19.516 -10.852 1 98.19 17 CYS B CA 1
ATOM 1037 C C . CYS B 1 17 ? 3.84 -19.234 -12.336 1 98.19 17 CYS B C 1
ATOM 1039 O O . CYS B 1 17 ? 3.002 -18.406 -12.703 1 98.19 17 CYS B O 1
ATOM 1041 N N . GLU B 1 18 ? 4.723 -19.891 -13.172 1 96.88 18 GLU B N 1
ATOM 1042 C CA . GLU B 1 18 ? 4.621 -19.812 -14.625 1 96.88 18 GLU B CA 1
ATOM 1043 C C . GLU B 1 18 ? 4.672 -18.359 -15.094 1 96.88 18 GLU B C 1
ATOM 1045 O O . GLU B 1 18 ? 3.916 -17.953 -15.977 1 96.88 18 GLU B O 1
ATOM 1050 N N . GLY B 1 19 ? 5.477 -17.531 -14.43 1 97.5 19 GLY B N 1
ATOM 1051 C CA . GLY B 1 19 ? 5.703 -16.156 -14.828 1 97.5 19 GLY B CA 1
ATOM 1052 C C . GLY B 1 19 ? 4.605 -15.211 -14.375 1 97.5 19 GLY B C 1
ATOM 1053 O O . GLY B 1 19 ? 4.566 -14.047 -14.789 1 97.5 19 GLY B O 1
ATOM 1054 N N . ARG B 1 20 ? 3.695 -15.773 -13.523 1 98.56 20 ARG B N 1
ATOM 1055 C CA . ARG B 1 20 ? 2.598 -14.961 -13.016 1 98.56 20 ARG B CA 1
ATOM 1056 C C . ARG B 1 20 ? 2.73 -14.75 -11.508 1 98.56 20 ARG B C 1
ATOM 1058 O O . ARG B 1 20 ? 3.166 -15.641 -10.781 1 98.56 20 ARG B O 1
ATOM 1065 N N . VAL B 1 21 ? 2.414 -13.547 -11.094 1 98.75 21 VAL B N 1
ATOM 1066 C CA . VAL B 1 21 ? 2.232 -13.234 -9.68 1 98.75 21 VAL B CA 1
ATOM 1067 C C . VAL B 1 21 ? 0.782 -13.492 -9.273 1 98.75 21 VAL B C 1
ATOM 1069 O O . VAL B 1 21 ? -0.132 -12.82 -9.758 1 98.75 21 VAL B O 1
ATOM 1072 N N . LEU B 1 22 ? 0.593 -14.477 -8.414 1 98.81 22 LEU B N 1
ATOM 1073 C CA . LEU B 1 22 ? -0.746 -14.875 -7.996 1 98.81 22 LEU B CA 1
ATOM 1074 C C . LEU B 1 22 ? -0.971 -14.57 -6.52 1 98.81 22 LEU B C 1
ATOM 1076 O O . LEU B 1 22 ? -0.017 -14.508 -5.742 1 98.81 22 LEU B O 1
ATOM 1080 N N . ALA B 1 23 ? -2.223 -14.336 -6.195 1 98.56 23 ALA B N 1
ATOM 1081 C CA . ALA B 1 23 ? -2.619 -14.188 -4.797 1 98.56 23 ALA B CA 1
ATOM 1082 C C . ALA B 1 23 ? -3.768 -15.125 -4.449 1 98.56 23 ALA B C 1
ATOM 1084 O O . ALA B 1 23 ? -4.668 -15.344 -5.262 1 98.56 23 ALA B O 1
ATOM 1085 N N . GLN B 1 24 ? -3.713 -15.656 -3.271 1 98.5 24 GLN B N 1
ATOM 1086 C CA . GLN B 1 24 ? -4.785 -16.469 -2.715 1 98.5 24 GLN B CA 1
ATOM 1087 C C . GLN B 1 24 ? -5.34 -15.852 -1.434 1 98.5 24 GLN B C 1
ATOM 1089 O O . GLN B 1 24 ? -4.578 -15.391 -0.582 1 98.5 24 GLN B O 1
ATOM 1094 N N . ASN B 1 25 ? -6.68 -15.797 -1.318 1 97.62 25 ASN B N 1
ATOM 1095 C CA . ASN B 1 25 ? -7.281 -15.289 -0.091 1 97.62 25 ASN B CA 1
ATOM 1096 C C . ASN B 1 25 ? -7.723 -16.422 0.828 1 97.62 25 ASN B C 1
ATOM 1098 O O . ASN B 1 25 ? -7.441 -17.594 0.558 1 97.62 25 ASN B O 1
ATOM 1102 N N . ILE B 1 26 ? -8.359 -16.078 1.959 1 95 26 ILE B N 1
ATOM 1103 C CA . ILE B 1 26 ? -8.703 -17.016 3.02 1 95 26 ILE B CA 1
ATOM 1104 C C . ILE B 1 26 ? -9.742 -18.016 2.51 1 95 26 ILE B C 1
ATOM 1106 O O . ILE B 1 26 ? -9.836 -19.125 3.012 1 95 26 ILE B O 1
ATOM 1110 N N . ASP B 1 27 ? -10.477 -17.641 1.454 1 96.38 27 ASP B N 1
ATOM 1111 C CA . ASP B 1 27 ? -11.492 -18.516 0.893 1 96.38 27 ASP B CA 1
ATOM 1112 C C . ASP B 1 27 ? -10.891 -19.484 -0.115 1 96.38 27 ASP B C 1
ATOM 1114 O O . ASP B 1 27 ? -11.594 -20.328 -0.679 1 96.38 27 ASP B O 1
ATOM 1118 N N . GLY B 1 28 ? -9.703 -19.312 -0.408 1 97.19 28 GLY B N 1
ATOM 1119 C CA . GLY B 1 28 ? -9.016 -20.203 -1.331 1 97.19 28 GLY B CA 1
ATOM 1120 C C . GLY B 1 28 ? -9.07 -19.734 -2.77 1 97.19 28 GLY B C 1
ATOM 1121 O O . GLY B 1 28 ? -8.562 -20.406 -3.672 1 97.19 28 GLY B O 1
ATOM 1122 N N . ARG B 1 29 ? -9.742 -18.516 -3.023 1 98.25 29 ARG B N 1
ATOM 1123 C CA . ARG B 1 29 ? -9.758 -17.938 -4.363 1 98.25 29 ARG B CA 1
ATOM 1124 C C . ARG B 1 29 ? -8.359 -17.5 -4.785 1 98.25 29 ARG B C 1
ATOM 1126 O O . ARG B 1 29 ? -7.602 -16.953 -3.977 1 98.25 29 ARG B O 1
ATOM 1133 N N . ILE B 1 30 ? -8.062 -17.797 -6.051 1 98.81 30 ILE B N 1
ATOM 1134 C CA . ILE B 1 30 ? -6.773 -17.406 -6.617 1 98.81 30 ILE B CA 1
ATOM 1135 C C . ILE B 1 30 ? -6.984 -16.422 -7.762 1 98.81 30 ILE B C 1
ATOM 1137 O O . ILE B 1 30 ? -7.832 -16.641 -8.633 1 98.81 30 ILE B O 1
ATOM 1141 N N . ILE B 1 31 ? -6.281 -15.312 -7.727 1 98.88 31 ILE B N 1
ATOM 1142 C CA . ILE B 1 31 ? -6.359 -14.312 -8.781 1 98.88 31 ILE B CA 1
ATOM 1143 C C . ILE B 1 31 ? -4.969 -14.062 -9.367 1 98.88 31 ILE B C 1
ATOM 1145 O O . ILE B 1 31 ? -3.961 -14.391 -8.734 1 98.88 31 ILE B O 1
ATOM 1149 N N . ASP B 1 32 ? -4.93 -13.602 -10.57 1 98.81 32 ASP B N 1
ATOM 1150 C CA . ASP B 1 32 ? -3.713 -13.195 -11.266 1 98.81 32 ASP B CA 1
ATOM 1151 C C . ASP B 1 32 ? -3.459 -11.695 -11.086 1 98.81 32 ASP B C 1
ATOM 1153 O O . ASP B 1 32 ? -4.203 -10.867 -11.609 1 98.81 32 ASP B O 1
ATOM 1157 N N . LEU B 1 33 ? -2.395 -11.328 -10.391 1 98.56 33 LEU B N 1
ATOM 1158 C CA . LEU B 1 33 ? -2.127 -9.938 -10.062 1 98.56 33 LEU B CA 1
ATOM 1159 C C . LEU B 1 33 ? -1.254 -9.281 -11.125 1 98.56 33 LEU B C 1
ATOM 1161 O O . LEU B 1 33 ? -1.204 -8.055 -11.227 1 98.56 33 LEU B O 1
ATOM 1165 N N . GLY B 1 34 ? -0.49 -10.031 -11.719 1 98.62 34 GLY B N 1
ATOM 1166 C CA . GLY B 1 34 ? 0.458 -9.461 -12.664 1 98.62 34 GLY B CA 1
ATOM 1167 C C . GLY B 1 34 ? 1.514 -10.445 -13.117 1 98.62 34 GLY B C 1
ATOM 1168 O O . GLY B 1 34 ? 1.247 -11.648 -13.227 1 98.62 34 GLY B O 1
ATOM 1169 N N . GLU B 1 35 ? 2.697 -9.883 -13.555 1 98.62 35 GLU B N 1
ATOM 1170 C CA . GLU B 1 35 ? 3.713 -10.727 -14.172 1 98.62 35 GLU B CA 1
ATOM 1171 C C . GLU B 1 35 ? 5.066 -10.555 -13.484 1 98.62 35 GLU B C 1
ATOM 1173 O O . GLU B 1 35 ? 5.332 -9.508 -12.883 1 98.62 35 GLU B O 1
ATOM 1178 N N . ALA B 1 36 ? 5.836 -11.609 -13.523 1 98.38 36 ALA B N 1
ATOM 1179 C CA . ALA B 1 36 ? 7.25 -11.578 -13.156 1 98.38 36 ALA B CA 1
ATOM 1180 C C . ALA B 1 36 ? 8.109 -12.258 -14.227 1 98.38 36 ALA B C 1
ATOM 1182 O O . ALA B 1 36 ? 7.746 -13.32 -14.734 1 98.38 36 ALA B O 1
ATOM 1183 N N . THR B 1 37 ? 9.148 -11.523 -14.57 1 97.81 37 THR B N 1
ATOM 1184 C CA . THR B 1 37 ? 10.062 -12.055 -15.578 1 97.81 37 THR B CA 1
ATOM 1185 C C . THR B 1 37 ? 11.484 -12.117 -15.047 1 97.81 37 THR B C 1
ATOM 1187 O O . THR B 1 37 ? 11.836 -11.398 -14.102 1 97.81 37 THR B O 1
ATOM 1190 N N . GLN B 1 38 ? 12.203 -13.055 -15.562 1 96.19 38 GLN B N 1
ATOM 1191 C CA . GLN B 1 38 ? 13.633 -13.164 -15.281 1 96.19 38 GLN B CA 1
ATOM 1192 C C . GLN B 1 38 ? 14.453 -12.922 -16.547 1 96.19 38 GLN B C 1
ATOM 1194 O O . GLN B 1 38 ? 14.227 -13.57 -17.578 1 96.19 38 GLN B O 1
ATOM 1199 N N . GLU B 1 39 ? 15.273 -11.867 -16.438 1 92.12 39 GLU B N 1
ATOM 1200 C CA . GLU B 1 39 ? 16.219 -11.586 -17.516 1 92.12 39 GLU B CA 1
ATOM 1201 C C . GLU B 1 39 ? 17.625 -11.367 -16.984 1 92.12 39 GLU B C 1
ATOM 1203 O O . GLU B 1 39 ? 17.828 -10.562 -16.078 1 92.12 39 GLU B O 1
ATOM 1208 N N . ASN B 1 40 ? 18.5 -12.078 -17.625 1 93.88 40 ASN B N 1
ATOM 1209 C CA . ASN B 1 40 ? 19.906 -11.938 -17.281 1 93.88 40 ASN B CA 1
ATOM 1210 C C . ASN B 1 40 ? 20.141 -12.172 -15.781 1 93.88 40 ASN B C 1
ATOM 1212 O O . ASN B 1 40 ? 20.859 -11.406 -15.141 1 93.88 40 ASN B O 1
ATOM 1216 N N . GLY B 1 41 ? 19.406 -13.047 -15.195 1 93.44 41 GLY B N 1
ATOM 1217 C CA . GLY B 1 41 ? 19.625 -13.445 -13.812 1 93.44 41 GLY B CA 1
ATOM 1218 C C . GLY B 1 41 ? 18.906 -12.539 -12.82 1 93.44 41 GLY B C 1
ATOM 1219 O O . GLY B 1 41 ? 19.031 -12.734 -11.609 1 93.44 41 GLY B O 1
ATOM 1220 N N . ALA B 1 42 ? 18.297 -11.539 -13.328 1 96.62 42 ALA B N 1
ATOM 1221 C CA . ALA B 1 42 ? 17.562 -10.617 -12.453 1 96.62 42 ALA B CA 1
ATOM 1222 C C . ALA B 1 42 ? 16.062 -10.664 -12.734 1 96.62 42 ALA B C 1
ATOM 1224 O O . ALA B 1 42 ? 15.648 -10.836 -13.883 1 96.62 42 ALA B O 1
ATOM 1225 N N . PHE B 1 43 ? 15.359 -10.547 -11.648 1 97.69 43 PHE B N 1
ATOM 1226 C CA . PHE B 1 43 ? 13.906 -10.562 -11.773 1 97.69 43 PHE B CA 1
ATOM 1227 C C . PHE B 1 43 ? 13.352 -9.148 -11.828 1 97.69 43 PHE B C 1
ATOM 1229 O O . PHE B 1 43 ? 13.875 -8.242 -11.18 1 97.69 43 PHE B O 1
ATOM 1236 N N . ALA B 1 44 ? 12.273 -9.062 -12.602 1 98.19 44 ALA B N 1
ATOM 1237 C CA . ALA B 1 44 ? 11.414 -7.887 -12.609 1 98.19 44 ALA B CA 1
ATOM 1238 C C . ALA B 1 44 ? 9.945 -8.289 -12.5 1 98.19 44 ALA B C 1
ATOM 1240 O O . ALA B 1 44 ? 9.562 -9.398 -12.859 1 98.19 44 ALA B O 1
ATOM 1241 N N . TRP B 1 45 ? 9.109 -7.41 -11.922 1 98.25 45 TRP B N 1
ATOM 1242 C CA . TRP B 1 45 ? 7.684 -7.699 -11.773 1 98.25 45 TRP B CA 1
ATOM 1243 C C . TRP B 1 45 ? 6.848 -6.445 -12 1 98.25 45 TRP B C 1
ATOM 1245 O O . TRP B 1 45 ? 7.352 -5.324 -11.883 1 98.25 45 TRP B O 1
ATOM 1255 N N . ARG B 1 46 ? 5.613 -6.648 -12.383 1 97.94 46 ARG B N 1
ATOM 1256 C CA . ARG B 1 46 ? 4.629 -5.59 -12.578 1 97.94 46 ARG B CA 1
ATOM 1257 C C . ARG B 1 46 ? 3.225 -6.074 -12.242 1 97.94 46 ARG B C 1
ATOM 1259 O O . ARG B 1 46 ? 2.814 -7.156 -12.672 1 97.94 46 ARG B O 1
ATOM 1266 N N . LEU B 1 47 ? 2.59 -5.312 -11.43 1 97.19 47 LEU B N 1
ATOM 1267 C CA . LEU B 1 47 ? 1.185 -5.59 -11.148 1 97.19 47 LEU B CA 1
ATOM 1268 C C . LEU B 1 47 ? 0.279 -4.895 -12.156 1 97.19 47 LEU B C 1
ATOM 1270 O O . LEU B 1 47 ? 0.469 -3.717 -12.461 1 97.19 47 LEU B O 1
ATOM 1274 N N . ASP B 1 48 ? -0.726 -5.57 -12.602 1 96.44 48 ASP B N 1
ATOM 1275 C CA . ASP B 1 48 ? -1.577 -5.078 -13.68 1 96.44 48 ASP B CA 1
ATOM 1276 C C . ASP B 1 48 ? -2.551 -4.02 -13.172 1 96.44 48 ASP B C 1
ATOM 1278 O O . ASP B 1 48 ? -2.854 -3.053 -13.875 1 96.44 48 ASP B O 1
ATOM 1282 N N . GLY B 1 49 ? -3.045 -4.188 -12.008 1 92.94 49 GLY B N 1
ATOM 1283 C CA . GLY B 1 49 ? -4.141 -3.381 -11.492 1 92.94 49 GLY B CA 1
ATOM 1284 C C . GLY B 1 49 ? -3.725 -1.968 -11.133 1 92.94 49 GLY B C 1
ATOM 1285 O O . GLY B 1 49 ? -4.547 -1.05 -11.148 1 92.94 49 GLY B O 1
ATOM 1286 N N . ASN B 1 50 ? -2.475 -1.721 -10.672 1 88.19 50 ASN B N 1
ATOM 1287 C CA . ASN B 1 50 ? -2.049 -0.39 -10.25 1 88.19 50 ASN B CA 1
ATOM 1288 C C . ASN B 1 50 ? -0.709 -0.006 -10.867 1 88.19 50 ASN B C 1
ATOM 1290 O O . ASN B 1 50 ? -0.117 1.01 -10.5 1 88.19 50 ASN B O 1
ATOM 1294 N N . ASP B 1 51 ? -0.101 -0.736 -11.688 1 87.56 51 ASP B N 1
ATOM 1295 C CA . ASP B 1 51 ? 1.106 -0.511 -12.477 1 87.56 51 ASP B CA 1
ATOM 1296 C C . ASP B 1 51 ? 2.336 -0.405 -11.578 1 87.56 51 ASP B C 1
ATOM 1298 O O . ASP B 1 51 ? 3.342 0.196 -11.961 1 87.56 51 ASP B O 1
ATOM 1302 N N . GLU B 1 52 ? 2.225 -0.859 -10.312 1 90.69 52 GLU B N 1
ATOM 1303 C CA . GLU B 1 52 ? 3.422 -0.996 -9.492 1 90.69 52 GLU B CA 1
ATOM 1304 C C . GLU B 1 52 ? 4.398 -2.002 -10.094 1 90.69 52 GLU B C 1
ATOM 1306 O O . GLU B 1 52 ? 3.98 -2.965 -10.742 1 90.69 52 GLU B O 1
ATOM 1311 N N . HIS B 1 53 ? 5.656 -1.728 -9.867 1 94.88 53 HIS B N 1
ATOM 1312 C CA . HIS B 1 53 ? 6.664 -2.609 -10.453 1 94.88 53 HIS B CA 1
ATOM 1313 C C . HIS B 1 53 ? 7.961 -2.568 -9.648 1 94.88 53 HIS B C 1
ATOM 1315 O O . HIS B 1 53 ? 8.141 -1.696 -8.789 1 94.88 53 HIS B O 1
ATOM 1321 N N . GLY B 1 54 ? 8.727 -3.611 -9.852 1 95.69 54 GLY B N 1
ATOM 1322 C CA . GLY B 1 54 ? 10.062 -3.729 -9.281 1 95.69 54 GLY B CA 1
ATOM 1323 C C . GLY B 1 54 ? 11.031 -4.469 -10.18 1 95.69 54 GLY B C 1
ATOM 1324 O O . GLY B 1 54 ? 10.617 -5.176 -11.102 1 95.69 54 GLY B O 1
ATOM 1325 N N . GLU B 1 55 ? 12.328 -4.164 -10.016 1 97 55 GLU B N 1
ATOM 1326 C CA . GLU B 1 55 ? 13.352 -4.816 -10.828 1 97 55 GLU B CA 1
ATOM 1327 C C . GLU B 1 55 ? 14.648 -5.012 -10.039 1 97 55 GLU B C 1
ATOM 1329 O O . GLU B 1 55 ? 14.773 -4.516 -8.914 1 97 55 GLU B O 1
ATOM 1334 N N . GLY B 1 56 ? 15.5 -5.797 -10.633 1 96.62 56 GLY B N 1
ATOM 1335 C CA . GLY B 1 56 ? 16.812 -5.992 -10.031 1 96.62 56 GLY B CA 1
ATOM 1336 C C . GLY B 1 56 ? 16.797 -6.969 -8.875 1 96.62 56 GLY B C 1
ATOM 1337 O O . GLY B 1 56 ? 17.641 -6.887 -7.977 1 96.62 56 GLY B O 1
ATOM 1338 N N . LEU B 1 57 ? 15.852 -7.922 -8.891 1 97.25 57 LEU B N 1
ATOM 1339 C CA . LEU B 1 57 ? 15.703 -8.875 -7.793 1 97.25 57 LEU B CA 1
ATOM 1340 C C . LEU B 1 57 ? 16.406 -10.188 -8.117 1 97.25 57 LEU B C 1
ATOM 1342 O O . LEU B 1 57 ? 16.422 -10.625 -9.273 1 97.25 57 LEU B O 1
ATOM 1346 N N . ASN B 1 58 ? 16.859 -10.867 -7.066 1 97.06 58 ASN B N 1
ATOM 1347 C CA . ASN B 1 58 ? 17.828 -11.93 -7.301 1 97.06 58 ASN B CA 1
ATOM 1348 C C . ASN B 1 58 ? 17.172 -13.297 -7.363 1 97.06 58 ASN B C 1
ATOM 1350 O O . ASN B 1 58 ? 17.75 -14.258 -7.867 1 97.06 58 ASN B O 1
ATOM 1354 N N . ASN B 1 59 ? 16.031 -13.43 -6.801 1 97.12 59 ASN B N 1
ATOM 1355 C CA . ASN B 1 59 ? 15.328 -14.711 -6.793 1 97.12 59 ASN B CA 1
ATOM 1356 C C . ASN B 1 59 ? 13.828 -14.516 -6.574 1 97.12 59 ASN B C 1
ATOM 1358 O O . ASN B 1 59 ? 13.367 -13.398 -6.328 1 97.12 59 ASN B O 1
ATOM 1362 N N . ALA B 1 60 ? 13.109 -15.547 -6.695 1 96.88 60 ALA B N 1
ATOM 1363 C CA . ALA B 1 60 ? 11.648 -15.516 -6.598 1 96.88 60 ALA B CA 1
ATOM 1364 C C . ALA B 1 60 ? 11.203 -15.016 -5.227 1 96.88 60 ALA B C 1
ATOM 1366 O O . ALA B 1 60 ? 10.211 -14.297 -5.117 1 96.88 60 ALA B O 1
ATOM 1367 N N . GLY B 1 61 ? 11.883 -15.453 -4.203 1 96.69 61 GLY B N 1
ATOM 1368 C CA . GLY B 1 61 ? 11.57 -14.969 -2.867 1 96.69 61 GLY B CA 1
ATOM 1369 C C . GLY B 1 61 ? 11.688 -13.469 -2.73 1 96.69 61 GLY B C 1
ATOM 1370 O O . GLY B 1 61 ? 10.828 -12.82 -2.129 1 96.69 61 GLY B O 1
ATOM 1371 N N . ALA B 1 62 ? 12.742 -12.891 -3.375 1 96.5 62 ALA B N 1
ATOM 1372 C CA . ALA B 1 62 ? 12.938 -11.445 -3.355 1 96.5 62 ALA B CA 1
ATOM 1373 C C . ALA B 1 62 ? 11.82 -10.727 -4.109 1 96.5 62 ALA B C 1
ATOM 1375 O O . ALA B 1 62 ? 11.406 -9.641 -3.721 1 96.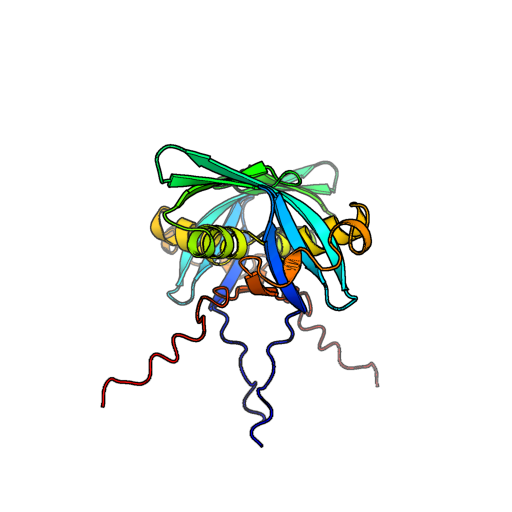5 62 ALA B O 1
ATOM 1376 N N . VAL B 1 63 ? 11.344 -11.344 -5.168 1 97.56 63 VAL B N 1
ATOM 1377 C CA . VAL B 1 63 ? 10.227 -10.805 -5.93 1 97.56 63 VAL B CA 1
ATOM 1378 C C . VAL B 1 63 ? 8.992 -10.711 -5.031 1 97.56 63 VAL B C 1
ATOM 1380 O O . VAL B 1 63 ? 8.375 -9.648 -4.926 1 97.56 63 VAL B O 1
ATOM 1383 N N . LEU B 1 64 ? 8.641 -11.789 -4.344 1 97.75 64 LEU B N 1
ATOM 1384 C CA . LEU B 1 64 ? 7.445 -11.836 -3.502 1 97.75 64 LEU B CA 1
ATOM 1385 C C . LEU B 1 64 ? 7.578 -10.883 -2.318 1 97.75 64 LEU B C 1
ATOM 1387 O O . LEU B 1 64 ? 6.605 -10.227 -1.932 1 97.75 64 LEU B O 1
ATOM 1391 N N . ASP B 1 65 ? 8.797 -10.773 -1.831 1 94.19 65 ASP B N 1
ATOM 1392 C CA . ASP B 1 65 ? 9.055 -9.82 -0.753 1 94.19 65 ASP B CA 1
ATOM 1393 C C . ASP B 1 65 ? 8.82 -8.391 -1.219 1 94.19 65 ASP B C 1
ATOM 1395 O O . ASP B 1 65 ? 8.195 -7.594 -0.511 1 94.19 65 ASP B O 1
ATOM 1399 N N . ASP B 1 66 ? 9.375 -8.109 -2.357 1 94.31 66 ASP B N 1
ATOM 1400 C CA . ASP B 1 66 ? 9.258 -6.758 -2.881 1 94.31 66 ASP B CA 1
ATOM 1401 C C . ASP B 1 66 ? 7.801 -6.402 -3.172 1 94.31 66 ASP B C 1
ATOM 1403 O O . ASP B 1 66 ? 7.332 -5.324 -2.795 1 94.31 66 ASP B O 1
ATOM 1407 N N . ILE B 1 67 ? 7.051 -7.273 -3.732 1 95.94 67 ILE B N 1
ATOM 1408 C CA . ILE B 1 67 ? 5.637 -7.062 -4.031 1 95.94 67 ILE B CA 1
ATOM 1409 C C . ILE B 1 67 ? 4.859 -6.855 -2.734 1 95.94 67 ILE B C 1
ATOM 1411 O O . ILE B 1 67 ? 4.031 -5.945 -2.641 1 95.94 67 ILE B O 1
ATOM 1415 N N . ALA B 1 68 ? 5.102 -7.652 -1.751 1 93.88 68 ALA B N 1
ATOM 1416 C CA . ALA B 1 68 ? 4.414 -7.559 -0.465 1 93.88 68 ALA B CA 1
ATOM 1417 C C . ALA B 1 68 ? 4.508 -6.145 0.106 1 93.88 68 ALA B C 1
ATOM 1419 O O . ALA B 1 68 ? 3.537 -5.629 0.661 1 93.88 68 ALA B O 1
ATOM 1420 N N . GLY B 1 69 ? 5.629 -5.516 -0.088 1 91.38 69 GLY B N 1
ATOM 1421 C CA . GLY B 1 69 ? 5.844 -4.18 0.438 1 91.38 69 GLY B CA 1
ATOM 1422 C C . GLY B 1 69 ? 5.059 -3.113 -0.301 1 91.38 69 GLY B C 1
ATOM 1423 O O . GLY B 1 69 ? 4.922 -1.987 0.183 1 91.38 69 GLY B O 1
ATOM 1424 N N . HIS B 1 70 ? 4.512 -3.494 -1.433 1 91.94 70 HIS B N 1
ATOM 1425 C CA . HIS B 1 70 ? 3.793 -2.539 -2.27 1 91.94 70 HIS B CA 1
ATOM 1426 C C . HIS B 1 70 ? 2.287 -2.77 -2.201 1 91.94 70 HIS B C 1
ATOM 1428 O O . HIS B 1 70 ? 1.51 -1.98 -2.742 1 91.94 70 HIS B O 1
ATOM 1434 N N . LEU B 1 71 ? 1.867 -3.799 -1.443 1 93 71 LEU B N 1
ATOM 1435 C CA . LEU B 1 71 ? 0.454 -4.164 -1.428 1 93 71 LEU B CA 1
ATOM 1436 C C . LEU B 1 71 ? -0.261 -3.514 -0.247 1 93 71 LEU B C 1
ATOM 1438 O O . LEU B 1 71 ? 0.282 -3.457 0.858 1 93 71 LEU B O 1
ATOM 1442 N N . THR B 1 72 ? -1.437 -3.029 -0.545 1 91.06 72 THR B N 1
ATOM 1443 C CA . THR B 1 72 ? -2.367 -2.586 0.486 1 91.06 72 THR B CA 1
ATOM 1444 C C . THR B 1 72 ? -3.6 -3.488 0.526 1 91.06 72 THR B C 1
ATOM 1446 O O . THR B 1 72 ? -3.951 -4.109 -0.477 1 91.06 72 THR B O 1
ATOM 1449 N N . PHE B 1 73 ? -4.164 -3.516 1.676 1 90.06 73 PHE B N 1
ATOM 1450 C CA . PHE B 1 73 ? -5.406 -4.27 1.795 1 90.06 73 PHE B CA 1
ATOM 1451 C C . PHE B 1 73 ? -6.438 -3.771 0.791 1 90.06 73 PHE B C 1
ATOM 1453 O O . PHE B 1 73 ? -7.102 -4.57 0.128 1 90.06 73 PHE B O 1
ATOM 1460 N N . LEU B 1 74 ? -6.57 -2.395 0.726 1 88.12 74 LEU B N 1
ATOM 1461 C CA . LEU B 1 74 ? -7.566 -1.819 -0.175 1 88.12 74 LEU B CA 1
ATOM 1462 C C . LEU B 1 74 ? -7.328 -2.277 -1.61 1 88.12 74 LEU B C 1
ATOM 1464 O O . LEU B 1 74 ? -8.266 -2.672 -2.303 1 88.12 74 LEU B O 1
ATOM 1468 N N . PHE B 1 75 ? -6.098 -2.289 -2.018 1 92.12 75 PHE B N 1
ATOM 1469 C CA . PHE B 1 75 ? -5.781 -2.713 -3.377 1 92.12 75 PHE B CA 1
ATOM 1470 C C . PHE B 1 75 ? -6.129 -4.184 -3.578 1 92.12 75 PHE B C 1
ATOM 1472 O O . PHE B 1 75 ? -6.859 -4.531 -4.504 1 92.12 75 PHE B O 1
ATOM 1479 N N . ILE B 1 76 ? -5.621 -5.082 -2.754 1 95.19 76 ILE B N 1
ATOM 1480 C CA . ILE B 1 76 ? -5.781 -6.523 -2.934 1 95.19 76 ILE B CA 1
ATOM 1481 C C . ILE B 1 76 ? -7.258 -6.895 -2.855 1 95.19 76 ILE B C 1
ATOM 1483 O O . ILE B 1 76 ? -7.742 -7.719 -3.635 1 95.19 76 ILE B O 1
ATOM 1487 N N . ASP B 1 77 ? -7.891 -6.285 -1.914 1 93.19 77 ASP B N 1
ATOM 1488 C CA . ASP B 1 77 ? -9.32 -6.543 -1.791 1 93.19 77 ASP B CA 1
ATOM 1489 C C . ASP B 1 77 ? -10.055 -6.172 -3.076 1 93.19 77 ASP B C 1
ATOM 1491 O O . ASP B 1 77 ? -10.898 -6.934 -3.555 1 93.19 77 ASP B O 1
ATOM 1495 N N . GLY B 1 78 ? -9.75 -5.043 -3.621 1 95.25 78 GLY B N 1
ATOM 1496 C CA . GLY B 1 78 ? -10.312 -4.633 -4.895 1 95.25 78 GLY B CA 1
ATOM 1497 C C . GLY B 1 78 ? -10.023 -5.609 -6.02 1 95.25 78 GLY B C 1
ATOM 1498 O O . GLY B 1 78 ? -10.891 -5.895 -6.844 1 95.25 78 GLY B O 1
ATOM 1499 N N . GLN B 1 79 ? -8.844 -6.164 -6.039 1 97.5 79 GLN B N 1
ATOM 1500 C CA . GLN B 1 79 ? -8.469 -7.121 -7.074 1 97.5 79 GLN B CA 1
ATOM 1501 C C . GLN B 1 79 ? -9.273 -8.406 -6.949 1 97.5 79 GLN B C 1
ATOM 1503 O O . GLN B 1 79 ? -9.727 -8.961 -7.953 1 97.5 79 GLN B O 1
ATOM 1508 N N . PHE B 1 80 ? -9.508 -8.891 -5.734 1 97.81 80 PHE B N 1
ATOM 1509 C CA . PHE B 1 80 ? -10.281 -10.109 -5.539 1 97.81 80 PHE B CA 1
ATOM 1510 C C . PHE B 1 80 ? -11.734 -9.906 -5.938 1 97.81 80 PHE B C 1
ATOM 1512 O O . PHE B 1 80 ? -12.438 -10.859 -6.273 1 97.81 80 PHE B O 1
ATOM 1519 N N . THR B 1 81 ? -12.211 -8.648 -5.836 1 96.31 81 THR B N 1
ATOM 1520 C CA . THR B 1 81 ? -13.578 -8.328 -6.234 1 96.31 81 THR B CA 1
ATOM 1521 C C . THR B 1 81 ? -13.695 -8.273 -7.758 1 96.31 81 THR B C 1
ATOM 1523 O O . THR B 1 81 ? -14.734 -8.641 -8.312 1 96.31 81 THR B O 1
ATOM 1526 N N . SER B 1 82 ? -12.695 -7.883 -8.477 1 97.38 82 SER B N 1
ATOM 1527 C CA . SER B 1 82 ? -12.781 -7.551 -9.898 1 97.38 82 SER B CA 1
ATOM 1528 C C . SER B 1 82 ? -12.289 -8.703 -10.766 1 97.38 82 SER B C 1
ATOM 1530 O O . SER B 1 82 ? -12.781 -8.898 -11.883 1 97.38 82 SER B O 1
ATOM 1532 N N . LEU B 1 83 ? -11.344 -9.477 -10.328 1 98.44 83 LEU B N 1
ATOM 1533 C CA . LEU B 1 83 ? -10.664 -10.453 -11.164 1 98.44 83 LEU B CA 1
ATOM 1534 C C . LEU B 1 83 ? -11.32 -11.828 -11.047 1 98.44 83 LEU B C 1
ATOM 1536 O O . LEU B 1 83 ? -11.906 -12.148 -10.008 1 98.44 83 LEU B O 1
ATOM 1540 N N . PRO B 1 84 ? -11.227 -12.656 -12.102 1 98.5 84 PRO B N 1
ATOM 1541 C CA . PRO B 1 84 ? -11.797 -14.008 -12.039 1 98.5 84 PRO B CA 1
ATOM 1542 C C . PRO B 1 84 ? -11.039 -14.922 -11.078 1 98.5 84 PRO B C 1
ATOM 1544 O O . PRO B 1 84 ? -9.828 -14.742 -10.875 1 98.5 84 PRO B O 1
ATOM 1547 N N . ASP B 1 85 ? -11.773 -15.883 -10.539 1 98.75 85 ASP B N 1
ATOM 1548 C CA . ASP B 1 85 ? -11.195 -16.938 -9.719 1 98.75 85 ASP B CA 1
ATOM 1549 C C . ASP B 1 85 ? -10.484 -17.984 -10.578 1 98.75 85 ASP B C 1
ATOM 1551 O O . ASP B 1 85 ? -11.102 -18.578 -11.469 1 98.75 85 ASP B O 1
ATOM 1555 N N . LEU B 1 86 ? -9.242 -18.188 -10.25 1 98.75 86 LEU B N 1
ATOM 1556 C CA . LEU B 1 86 ? -8.43 -19.109 -11.031 1 98.75 86 LEU B CA 1
ATOM 1557 C C . LEU B 1 86 ? -8.094 -20.359 -10.227 1 98.75 86 LEU B C 1
ATOM 1559 O O . LEU B 1 86 ? -7.129 -21.062 -10.539 1 98.75 86 LEU B O 1
ATOM 1563 N N . SER B 1 87 ? -8.734 -20.641 -9.148 1 98.31 87 SER B N 1
ATOM 1564 C CA . SER B 1 87 ? -8.43 -21.766 -8.258 1 98.31 87 SER B CA 1
ATOM 1565 C C . SER B 1 87 ? -8.375 -23.078 -9.023 1 98.31 87 SER B C 1
ATOM 1567 O O . SER B 1 87 ? -7.496 -23.906 -8.789 1 98.31 87 SER B O 1
ATOM 1569 N N . ASP B 1 88 ? -9.219 -23.219 -10.016 1 97.56 88 ASP B N 1
ATOM 1570 C CA . ASP B 1 88 ? -9.242 -24.453 -10.797 1 97.56 88 ASP B CA 1
ATOM 1571 C C . ASP B 1 88 ? -8.031 -24.531 -11.727 1 97.56 88 ASP B C 1
ATOM 1573 O O . ASP B 1 88 ? -7.469 -25.609 -11.938 1 97.56 88 ASP B O 1
ATOM 1577 N N . ASP B 1 89 ? -7.734 -23.422 -12.281 1 97.56 89 ASP B N 1
ATOM 1578 C CA . ASP B 1 89 ? -6.637 -23.359 -13.242 1 97.56 89 ASP B CA 1
ATOM 1579 C C . ASP B 1 89 ? -5.305 -23.688 -12.57 1 97.56 89 ASP B C 1
ATOM 1581 O O . ASP B 1 89 ? -4.398 -24.234 -13.211 1 97.56 89 ASP B O 1
ATOM 1585 N N . TYR B 1 90 ? -5.211 -23.375 -11.297 1 97.44 90 TYR B N 1
ATOM 1586 C CA . TYR B 1 90 ? -3.92 -23.5 -10.625 1 97.44 90 TYR B CA 1
ATOM 1587 C C . TYR B 1 90 ? -3.965 -24.609 -9.578 1 97.44 90 TYR B C 1
ATOM 1589 O O . TYR B 1 90 ? -3.043 -24.734 -8.766 1 97.44 90 TYR B O 1
ATOM 1597 N N . ALA B 1 91 ? -4.961 -25.297 -9.602 1 88 91 ALA B N 1
ATOM 1598 C CA . ALA B 1 91 ? -5.066 -26.438 -8.703 1 88 91 ALA B CA 1
ATOM 1599 C C . ALA B 1 91 ? -3.844 -27.344 -8.82 1 88 91 ALA B C 1
ATOM 1601 O O . ALA B 1 91 ? -3.52 -27.828 -9.914 1 88 91 ALA B O 1
ATOM 1602 N N . GLY B 1 92 ? -3.164 -27.516 -7.773 1 93.69 92 GLY B N 1
ATOM 1603 C CA . GLY B 1 92 ? -2.018 -28.406 -7.746 1 93.69 92 GLY B CA 1
ATOM 1604 C C . GLY B 1 92 ? -0.739 -27.75 -8.234 1 93.69 92 GLY B C 1
ATOM 1605 O O . GLY B 1 92 ? 0.36 -28.234 -7.953 1 93.69 92 GLY B O 1
ATOM 1606 N N . LYS B 1 93 ? -0.781 -26.703 -9.023 1 96.88 93 LYS B N 1
ATOM 1607 C CA . LYS B 1 93 ? 0.396 -26.062 -9.609 1 96.88 93 LYS B CA 1
ATOM 1608 C C . LYS B 1 93 ? 1.142 -25.234 -8.562 1 96.88 93 LYS B C 1
ATOM 1610 O O . LYS B 1 93 ? 2.336 -24.969 -8.719 1 96.88 93 LYS B O 1
ATOM 1615 N N . LEU B 1 94 ? 0.442 -24.891 -7.492 1 97.69 94 LEU B N 1
ATOM 1616 C CA . LEU B 1 94 ? 1.031 -23.969 -6.531 1 97.69 94 LEU B CA 1
ATOM 1617 C C . LEU B 1 94 ? 1.731 -24.719 -5.406 1 97.69 94 LEU B C 1
ATOM 1619 O O . LEU B 1 94 ? 2.428 -24.125 -4.586 1 97.69 94 LEU B O 1
ATOM 1623 N N . ASP B 1 95 ? 1.667 -26.047 -5.426 1 95.38 95 ASP B N 1
ATOM 1624 C CA . ASP B 1 95 ? 2.201 -26.875 -4.344 1 95.38 95 ASP B CA 1
ATOM 1625 C C . ASP B 1 95 ? 3.699 -26.641 -4.16 1 95.38 95 ASP B C 1
ATOM 1627 O O . ASP B 1 95 ? 4.195 -26.609 -3.033 1 95.38 95 ASP B O 1
ATOM 1631 N N . ASP B 1 96 ? 4.402 -26.438 -5.227 1 95.19 96 ASP B N 1
ATOM 1632 C CA . ASP B 1 96 ? 5.855 -26.297 -5.152 1 95.19 96 ASP B CA 1
ATOM 1633 C C . ASP B 1 96 ? 6.301 -24.906 -5.617 1 95.19 96 ASP B C 1
ATOM 1635 O O . ASP B 1 96 ? 7.496 -24.672 -5.797 1 95.19 96 ASP B O 1
ATOM 1639 N N . ALA B 1 97 ? 5.344 -24.062 -5.789 1 97.69 97 ALA B N 1
ATOM 1640 C CA . ALA B 1 97 ? 5.68 -22.719 -6.25 1 97.69 97 ALA B CA 1
ATOM 1641 C C . ALA B 1 97 ? 6.203 -21.859 -5.102 1 97.69 97 ALA B C 1
ATOM 1643 O O . ALA B 1 97 ? 5.773 -22.016 -3.955 1 97.69 97 ALA B O 1
ATOM 1644 N N . PRO B 1 98 ? 7.242 -21.016 -5.441 1 97.88 98 PRO B N 1
ATOM 1645 C CA . PRO B 1 98 ? 7.586 -20.016 -4.422 1 97.88 98 PRO B CA 1
ATOM 1646 C C . PRO B 1 98 ? 6.359 -19.297 -3.869 1 97.88 98 PRO B C 1
ATOM 1648 O O . PRO B 1 98 ? 5.473 -18.891 -4.633 1 97.88 98 PRO B O 1
ATOM 1651 N N . ALA B 1 99 ? 6.305 -19.188 -2.545 1 97.75 99 ALA B N 1
ATOM 1652 C CA . ALA B 1 99 ? 5.137 -18.625 -1.881 1 97.75 99 ALA B CA 1
ATOM 1653 C C . ALA B 1 99 ? 5.555 -17.688 -0.744 1 97.75 99 ALA B C 1
ATOM 1655 O O . ALA B 1 99 ? 6.652 -17.828 -0.199 1 97.75 99 ALA B O 1
ATOM 1656 N N . LYS B 1 100 ? 4.664 -16.75 -0.533 1 96.25 100 LYS B N 1
ATOM 1657 C CA . LYS B 1 100 ? 4.828 -15.859 0.61 1 96.25 100 LYS B CA 1
ATOM 1658 C C . LYS B 1 100 ? 3.482 -15.547 1.261 1 96.25 100 LYS B C 1
ATOM 1660 O O . LYS B 1 100 ? 2.553 -15.094 0.589 1 96.25 100 LYS B O 1
ATOM 1665 N N . GLU B 1 101 ? 3.445 -15.836 2.604 1 93.94 101 GLU B N 1
ATOM 1666 C CA . GLU B 1 101 ? 2.295 -15.359 3.365 1 93.94 101 GLU B CA 1
ATOM 1667 C C . GLU B 1 101 ? 2.451 -13.891 3.732 1 93.94 101 GLU B C 1
ATOM 1669 O O . GLU B 1 101 ? 3.527 -13.461 4.156 1 93.94 101 GLU B O 1
ATOM 1674 N N . ILE B 1 102 ? 1.342 -13.18 3.469 1 92.38 102 ILE B N 1
ATOM 1675 C CA . ILE B 1 102 ? 1.342 -11.781 3.871 1 92.38 102 ILE B CA 1
ATOM 1676 C C . ILE B 1 102 ? 0.08 -11.477 4.676 1 92.38 102 ILE B C 1
ATOM 1678 O O . ILE B 1 102 ? -0.931 -12.172 4.543 1 92.38 102 ILE B O 1
ATOM 1682 N N . VAL B 1 103 ? 0.265 -10.5 5.578 1 87.31 103 VAL B N 1
ATOM 1683 C CA . VAL B 1 103 ? -0.866 -10.008 6.355 1 87.31 103 VAL B CA 1
ATOM 1684 C C . VAL B 1 103 ? -1.045 -8.508 6.109 1 87.31 103 VAL B C 1
ATOM 1686 O O . VAL B 1 103 ? -0.121 -7.723 6.328 1 87.31 103 VAL B O 1
ATOM 1689 N N . LEU B 1 104 ? -2.201 -8.211 5.57 1 88.12 104 LEU B N 1
ATOM 1690 C CA . LEU B 1 104 ? -2.488 -6.812 5.293 1 88.12 104 LEU B CA 1
ATOM 1691 C C . LEU B 1 104 ? -3.543 -6.273 6.254 1 88.12 104 LEU B C 1
ATOM 1693 O O . LEU B 1 104 ? -4.57 -6.918 6.48 1 88.12 104 LEU B O 1
ATOM 1697 N N . SER B 1 105 ? -3.178 -5.152 6.84 1 79.62 105 SER B N 1
ATOM 1698 C CA . SER B 1 105 ? -4.102 -4.539 7.785 1 79.62 105 SER B CA 1
ATOM 1699 C C . SER B 1 105 ? -5.113 -3.648 7.074 1 79.62 105 SER B C 1
ATOM 1701 O O . SER B 1 105 ? -4.758 -2.9 6.164 1 79.62 105 SER B O 1
ATOM 1703 N N . GLU B 1 106 ? -6.336 -3.861 7.336 1 70.06 106 GLU B N 1
ATOM 1704 C CA . GLU B 1 106 ? -7.371 -2.963 6.836 1 70.06 106 GLU B CA 1
ATOM 1705 C C . GLU B 1 106 ? -7.215 -1.562 7.418 1 70.06 106 GLU B C 1
ATOM 1707 O O . GLU B 1 106 ? -6.945 -1.405 8.609 1 70.06 106 GLU B O 1
ATOM 1712 N N . LEU B 1 107 ? -6.297 -0.856 7.234 1 55.47 107 LEU B N 1
ATOM 1713 C CA . LEU B 1 107 ? -6.203 0.446 7.883 1 55.47 107 LEU B CA 1
ATOM 1714 C C . LEU B 1 107 ? -7.395 0.684 8.805 1 55.47 107 LEU B C 1
ATOM 1716 O O . LEU B 1 107 ? -8.453 0.08 8.617 1 55.47 107 LEU B O 1
ATOM 1720 N N . SER B 1 108 ? -7.066 1.487 9.93 1 46.25 108 SER B N 1
ATOM 1721 C CA . SER B 1 108 ? -7.766 1.896 11.148 1 46.25 108 SER B CA 1
ATOM 1722 C C . SER B 1 108 ? -9.023 2.697 10.82 1 46.25 108 SER B C 1
ATOM 1724 O O . SER B 1 108 ? -8.938 3.855 10.414 1 46.25 108 SER B O 1
ATOM 1726 N N . ASP B 1 109 ? -9.805 2.48 9.734 1 38.41 109 ASP B N 1
ATOM 1727 C CA . ASP B 1 109 ? -10.992 3.311 9.922 1 38.41 109 ASP B CA 1
ATOM 1728 C C . ASP B 1 109 ? -11.398 3.365 11.391 1 38.41 109 ASP B C 1
ATOM 1730 O O . ASP B 1 109 ? -12.453 3.9 11.734 1 38.41 109 ASP B O 1
ATOM 1734 N N . LYS B 1 110 ? -11.242 2.256 12.188 1 37.78 110 LYS B N 1
ATOM 1735 C CA . LYS B 1 110 ? -12.047 2.588 13.352 1 37.78 110 LYS B CA 1
ATOM 1736 C C . LYS B 1 110 ? -11.656 3.947 13.922 1 37.78 110 LYS B C 1
ATOM 1738 O O . LYS B 1 110 ? -10.641 4.07 14.602 1 37.78 110 LYS B O 1
ATOM 1743 N N . GLY B 1 111 ? -11.539 5.023 13.219 1 35.19 111 GLY B N 1
ATOM 1744 C CA . GLY B 1 111 ? -11.93 6.133 14.07 1 35.19 111 GLY B CA 1
ATOM 1745 C C . GLY B 1 111 ? -12.797 5.707 15.242 1 35.19 111 GLY B C 1
ATOM 1746 O O . GLY B 1 111 ? -13.336 4.602 15.25 1 35.19 111 GLY B O 1
ATOM 1747 N N . GLY B 1 112 ? -12.562 6.398 16.453 1 34.12 112 GLY B N 1
ATOM 1748 C CA . GLY B 1 112 ? -13.367 6.551 17.656 1 34.12 112 GLY B CA 1
ATOM 1749 C C . GLY B 1 112 ? -14.852 6.711 17.359 1 34.12 112 GLY B C 1
ATOM 1750 O O . GLY B 1 112 ? -15.352 7.83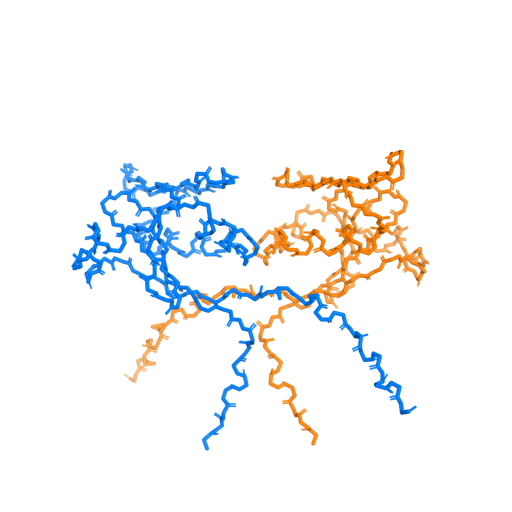2 17.281 1 34.12 112 GLY B O 1
ATOM 1751 N N . ASP B 1 113 ? -15.438 6.348 16.266 1 32.94 113 ASP B N 1
ATOM 1752 C CA . ASP B 1 113 ? -16.859 6.402 16.609 1 32.94 113 ASP B CA 1
ATOM 1753 C C . ASP B 1 113 ? -17.141 5.621 17.891 1 32.94 113 ASP B C 1
ATOM 1755 O O . ASP B 1 113 ? -17.266 4.395 17.859 1 32.94 113 ASP B O 1
ATOM 1759 N N . ASP B 1 114 ? -16.375 5.812 18.984 1 33.38 114 ASP B N 1
ATOM 1760 C CA . ASP B 1 114 ? -17.109 5.777 20.234 1 33.38 114 ASP B CA 1
ATOM 1761 C C . ASP B 1 114 ? -18.422 6.562 20.125 1 33.38 114 ASP B C 1
ATOM 1763 O O . ASP B 1 114 ? -18.469 7.75 20.453 1 33.38 114 ASP B O 1
ATOM 1767 N N . ASN B 1 115 ? -19.078 6.656 19.016 1 32.06 115 ASN B N 1
ATOM 1768 C CA . ASN B 1 115 ? -20.469 6.965 19.344 1 32.06 115 ASN B CA 1
ATOM 1769 C C . ASN B 1 115 ? -21.016 6.031 20.422 1 32.06 115 ASN B C 1
ATOM 1771 O O . ASN B 1 115 ? -21.031 4.812 20.234 1 32.06 115 ASN B O 1
ATOM 1775 N N . PRO B 1 116 ? -20.984 6.465 21.688 1 31.56 116 PRO B N 1
ATOM 1776 C CA . PRO B 1 116 ? -21.797 5.832 22.734 1 31.56 116 PRO B CA 1
ATOM 1777 C C . PRO B 1 116 ? -23.172 5.418 22.234 1 31.56 116 PRO B C 1
ATOM 1779 O O . PRO B 1 116 ? -23.719 6.055 21.328 1 31.56 116 PRO B O 1
ATOM 1782 N N . PRO B 1 117 ? -23.438 4.145 22.234 1 30.83 117 PRO B N 1
ATOM 1783 C CA . PRO B 1 117 ? -24.828 3.77 21.969 1 30.83 117 PRO B CA 1
ATOM 1784 C C . PRO B 1 117 ? -25.828 4.789 22.516 1 30.83 117 PRO B C 1
ATOM 1786 O O . PRO B 1 117 ? -25.516 5.523 23.469 1 30.83 117 PRO B O 1
ATOM 1789 N N . ALA B 1 118 ? -26.578 5.441 21.719 1 30.77 118 ALA B N 1
ATOM 1790 C CA . ALA B 1 118 ? -27.719 6.098 22.359 1 30.77 118 ALA B CA 1
ATOM 1791 C C . ALA B 1 118 ? -28.312 5.219 23.453 1 30.77 118 ALA B C 1
ATOM 1793 O O . ALA B 1 118 ? -28.656 4.062 23.203 1 30.77 118 ALA B O 1
ATOM 1794 N N . VAL B 1 119 ? -27.859 5.574 24.719 1 25.22 119 VAL B N 1
ATOM 1795 C CA . VAL B 1 119 ? -28.797 5.121 25.734 1 25.22 119 VAL B CA 1
ATOM 1796 C C . VAL B 1 119 ? -30.156 5.785 25.516 1 25.22 119 VAL B C 1
ATOM 1798 O O . VAL B 1 119 ? -30.234 6.98 25.219 1 25.22 119 VAL B O 1
#

Radius of gyration: 19.76 Å; Cα contacts (8 Å, |Δi|>4): 428; chains: 2; bounding box: 52×54×50 Å

Sequence (238 aa):
MPKSTQRDGMPYFLFLCEGRVLAQNIDGRIIDLGEATQENGAFAWRLDGNDEHGEGLNNAGAVLDDIAGHLTFLFIDGQFTSLPDLSDDYAGKLDDAPAKEIVLSELSDKGGDDNPPAVMPKSTQRDGMPYFLFLCEGRVLAQNIDGRIIDLGEATQENGAFAWRLDGNDEHGEGLNNAGAVLDDIAGHLTFLFIDGQFTSLPDLSDDYAGKLDDAPAKEIVLSELSDKGGDDNPPAV

Foldseek 3Di:
DPPPPPQPWFKKKWFDFPQFIWIAGPVRFIFTQWGWDDDPQKIKIAGDQPGDIDIRHRDPLRVRVVVLVVDAPVSVVVRSVPTDGCSVVCPPRRPPTDMDMHTHHPPCVVDPVPPPPDD/DPPPPPQPWFKKKWFDFPQFIWIAGPVGFIFTQWGWDDDPQKIKIAGDQPGDIDIRHRDPLRVRVVVLVVDAPVRVVVRSVPTDGCSVVCPPRRPPTDMDMHTHHPPCVPDPPPVPPPD

Nearest PDB structures (foldseek):
  5v1u-assembly2_B  TM=5.134E-01  e=2.455E+00  Thermobaculum terrenum ATCC BAA-798
  4ckb-assembly2_A  TM=3.595E-01  e=4.166E+00  Orthopoxvirus vaccinia
  4ckb-assembly1_D  TM=3.591E-01  e=5.927E+00  Orthopoxvirus vaccinia
  5v1u-assembly2_B  TM=5.136E-01  e=2.512E+00  Thermobaculum terrenum ATCC BAA-798
  6vit-assembly1_B  TM=4.135E-01  e=8.089E+00  Homo sapiens

Solvent-accessible surface area (backbone atoms only — not comparable to full-atom values): 13655 Å² total; per-residue (Å²): 124,88,71,69,53,66,49,81,40,52,58,35,36,37,35,51,54,96,51,27,33,31,39,29,45,88,86,59,46,23,36,80,46,32,38,40,49,75,54,96,76,25,30,33,37,37,33,68,87,78,67,48,68,52,67,80,25,76,45,68,68,49,46,51,52,55,50,52,40,70,53,28,35,57,54,53,52,50,46,67,71,72,48,68,74,38,41,77,81,43,59,78,63,57,78,82,32,56,69,41,75,41,61,32,49,64,54,64,65,75,56,82,69,72,63,71,71,84,126,124,87,70,68,53,67,48,82,39,51,60,36,36,37,33,51,53,96,51,27,32,32,39,31,45,87,85,59,47,22,35,80,46,32,38,40,47,76,55,95,76,25,30,33,38,38,32,68,88,77,66,48,67,52,66,81,25,75,45,69,68,49,46,52,53,55,50,52,40,72,55,30,35,58,55,53,52,51,45,67,71,72,48,68,73,37,41,77,82,44,58,77,64,56,78,81,33,55,69,40,73,40,59,34,49,64,55,65,66,74,58,80,73,71,63,68,73,84,124